Protein AF-A9WT97-F1 (afdb_monomer)

Radius of gyration: 22.99 Å; Cα contacts (8 Å, |Δi|>4): 93; chains: 1; bounding box: 50×44×82 Å

InterPro domains:
  IPR001204 Phosphate transporter [PF01384] (1-125)
  IPR001204 Phosphate transporter [PTHR11101] (7-133)

pLDDT: mean 82.54, std 13.49, range [43.84, 96.44]

Foldseek 3Di:
DVVVVVVCCVVVVDPPPDDDDPVVVVVVVVVVVVVCVLPVVVVCVCLQPVFWPDDPVLVVQLVVQLVVVVVVCVVVVHDDDSVVSSSCSSQVSQVVDVPIDGPVVVVVVVVVVVVVVVVVVVVLVVVLVVLCVVPPRSVVVNVVVVVVVVVVVSVVVVPPPDDDDDVVVVVVVVVVVVVVVVPDPDPPDDD

Solvent-accessible surface area (backbone atoms only — not comparable to full-atom values): 10934 Å² total; per-residue (Å²): 92,70,70,60,45,52,49,35,36,73,72,66,80,35,70,85,92,60,80,76,56,66,68,50,54,51,52,46,51,50,51,51,51,53,48,46,73,75,61,34,64,67,54,52,50,42,67,52,62,53,41,18,68,59,51,74,71,34,48,51,50,14,51,52,50,29,50,52,52,52,52,52,32,57,76,70,70,51,91,75,62,66,67,58,44,44,52,47,23,42,48,53,42,24,64,78,41,96,86,53,61,69,39,59,74,53,52,51,55,52,53,52,48,58,61,53,47,53,61,53,50,50,52,55,50,51,52,47,56,58,42,40,72,64,43,74,61,18,47,51,50,48,52,50,52,50,52,50,49,53,49,50,52,52,56,54,57,66,65,59,77,78,80,78,88,53,68,64,56,51,53,52,51,52,51,50,50,55,59,54,66,75,61,70,74,81,81,78,82,81,127

Organism: Renibacterium salmoninarum (strain ATCC 33209 / DSM 20767 / JCM 1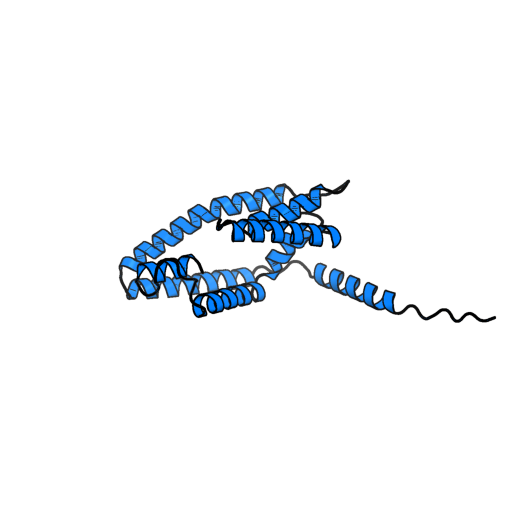1484 / NBRC 15589 / NCIMB 2235) (NCBI:txid288705)

Structure (mmCIF, N/CA/C/O backbone):
data_AF-A9WT97-F1
#
_entry.id   AF-A9WT97-F1
#
loop_
_atom_site.group_PDB
_atom_site.id
_atom_site.type_symbol
_atom_site.label_atom_id
_atom_site.label_alt_id
_atom_site.label_comp_id
_atom_site.label_asym_id
_atom_site.label_entity_id
_atom_site.label_seq_id
_atom_site.pdbx_PDB_ins_code
_atom_site.Cartn_x
_atom_site.Cartn_y
_atom_site.Cartn_z
_atom_site.occupancy
_atom_site.B_iso_or_equiv
_atom_site.auth_seq_id
_atom_site.auth_comp_id
_atom_site.auth_asym_id
_atom_site.auth_atom_id
_atom_site.pdbx_PDB_model_num
ATOM 1 N N . MET A 1 1 ? 10.100 2.695 -3.476 1.00 81.12 1 MET A N 1
ATOM 2 C CA . MET A 1 1 ? 11.558 2.747 -3.249 1.00 81.12 1 MET A CA 1
ATOM 3 C C . MET A 1 1 ? 12.252 1.452 -3.662 1.00 81.12 1 MET A C 1
ATOM 5 O O . MET A 1 1 ? 12.970 1.514 -4.641 1.00 81.12 1 MET A O 1
ATOM 9 N N . GLY A 1 2 ? 11.992 0.294 -3.033 1.00 83.25 2 GLY A N 1
ATOM 10 C CA . GLY A 1 2 ? 12.725 -0.960 -3.313 1.00 83.25 2 GLY A CA 1
ATOM 11 C C . GLY A 1 2 ? 12.811 -1.374 -4.791 1.00 83.25 2 GLY A C 1
ATOM 12 O O . GLY A 1 2 ? 13.906 -1.579 -5.290 1.00 83.25 2 GLY A O 1
ATOM 13 N N . VAL A 1 3 ? 11.689 -1.404 -5.521 1.00 87.06 3 VAL A N 1
ATOM 14 C CA . VAL A 1 3 ? 11.689 -1.733 -6.965 1.00 87.06 3 VAL A CA 1
ATOM 15 C C . VAL A 1 3 ? 12.511 -0.733 -7.788 1.00 87.06 3 VAL A C 1
ATOM 17 O O . VAL A 1 3 ? 13.259 -1.136 -8.666 1.00 87.06 3 VAL A O 1
ATOM 20 N N . ILE A 1 4 ? 12.427 0.563 -7.471 1.00 89.25 4 ILE A N 1
ATOM 21 C CA . ILE A 1 4 ? 13.197 1.609 -8.165 1.00 89.25 4 ILE A CA 1
ATOM 22 C C . ILE A 1 4 ? 14.694 1.412 -7.901 1.00 89.25 4 ILE A C 1
ATOM 24 O O . ILE A 1 4 ? 15.493 1.455 -8.827 1.00 89.25 4 ILE A O 1
ATOM 28 N N . THR A 1 5 ? 15.073 1.138 -6.652 1.00 88.06 5 THR A N 1
ATOM 29 C CA . THR A 1 5 ? 16.460 0.833 -6.287 1.00 88.06 5 THR A CA 1
ATOM 30 C C . THR A 1 5 ? 16.964 -0.426 -6.991 1.00 88.06 5 THR A C 1
ATOM 32 O O . THR A 1 5 ? 18.081 -0.418 -7.489 1.00 88.06 5 THR A O 1
ATOM 35 N N . LEU A 1 6 ? 16.146 -1.479 -7.101 1.00 87.75 6 LEU A N 1
ATOM 36 C CA . LEU A 1 6 ? 16.512 -2.697 -7.833 1.00 87.75 6 LEU A CA 1
ATOM 37 C C . LEU A 1 6 ? 16.770 -2.424 -9.318 1.00 87.75 6 LEU A C 1
ATOM 39 O O . LEU A 1 6 ? 17.737 -2.948 -9.858 1.00 87.75 6 LEU A O 1
ATOM 43 N N . VAL A 1 7 ? 15.960 -1.576 -9.959 1.00 89.06 7 VAL A N 1
ATOM 44 C CA . VAL A 1 7 ? 16.193 -1.155 -11.351 1.00 89.06 7 VAL A CA 1
ATOM 45 C C . VAL A 1 7 ? 17.505 -0.376 -11.470 1.00 89.06 7 VAL A C 1
ATOM 47 O O . VAL A 1 7 ? 18.327 -0.701 -12.316 1.00 89.06 7 VAL A O 1
ATOM 50 N N . LEU A 1 8 ? 17.762 0.584 -10.575 1.00 88.38 8 LEU A N 1
ATOM 51 C CA . LEU A 1 8 ? 19.015 1.353 -10.577 1.00 88.38 8 LEU A CA 1
ATOM 52 C C . LEU A 1 8 ? 20.254 0.474 -10.364 1.00 88.38 8 LEU A C 1
ATOM 54 O O . LEU A 1 8 ? 21.299 0.738 -10.955 1.00 88.38 8 LEU A O 1
ATOM 58 N N . VAL A 1 9 ? 20.144 -0.558 -9.525 1.00 90.25 9 VAL A N 1
ATOM 59 C CA . VAL A 1 9 ? 21.214 -1.544 -9.325 1.00 90.25 9 VAL A CA 1
ATOM 60 C C . VAL A 1 9 ? 21.386 -2.418 -10.568 1.00 90.25 9 VAL A C 1
ATOM 62 O O . VAL A 1 9 ? 22.516 -2.662 -10.981 1.00 90.25 9 VAL A O 1
ATOM 65 N N . SER A 1 10 ? 20.287 -2.849 -11.194 1.00 89.25 10 SER A N 1
ATOM 66 C CA . SER A 1 10 ? 20.311 -3.663 -12.416 1.00 89.25 10 SER A CA 1
ATOM 67 C C . SER A 1 10 ? 20.932 -2.929 -13.609 1.00 89.25 10 SER A C 1
ATOM 69 O O . SER A 1 10 ? 21.638 -3.551 -14.397 1.00 89.25 10 SER A O 1
ATOM 71 N N . ASP A 1 11 ? 20.709 -1.620 -13.722 1.00 87.69 11 ASP A N 1
ATOM 72 C CA . ASP A 1 11 ? 21.254 -0.779 -14.797 1.00 87.69 11 ASP A CA 1
ATOM 73 C C . ASP A 1 11 ? 22.670 -0.246 -14.489 1.00 87.69 11 ASP A C 1
ATOM 75 O O . ASP A 1 11 ? 23.260 0.475 -15.292 1.00 87.69 11 ASP A O 1
ATOM 79 N N . GLY A 1 12 ? 23.237 -0.578 -13.323 1.00 86.62 12 GLY A N 1
ATOM 80 C CA . GLY A 1 12 ? 24.587 -0.165 -12.921 1.00 86.62 12 GLY A CA 1
ATOM 81 C C . GLY A 1 12 ? 24.708 1.278 -12.413 1.00 86.62 12 GLY A C 1
ATOM 82 O O . GLY A 1 12 ? 25.811 1.726 -12.104 1.00 86.62 12 GLY A O 1
ATOM 83 N N . TYR A 1 13 ? 23.597 2.005 -12.264 1.00 86.31 13 TYR A N 1
ATOM 84 C CA . TYR A 1 13 ? 23.570 3.358 -11.688 1.00 86.31 13 TYR A CA 1
ATOM 85 C C . TYR A 1 13 ? 23.769 3.381 -10.164 1.00 86.31 13 TYR A C 1
ATOM 87 O O . TYR A 1 13 ? 24.035 4.438 -9.587 1.00 86.31 13 TYR A O 1
ATOM 95 N N . GLN A 1 14 ? 23.628 2.238 -9.490 1.00 86.81 14 GLN A N 1
ATOM 96 C CA . GLN A 1 14 ? 23.859 2.091 -8.055 1.00 86.81 14 GLN A CA 1
ATOM 97 C C . GLN A 1 14 ? 24.578 0.769 -7.752 1.00 86.81 14 GLN A C 1
ATOM 99 O O . GLN A 1 14 ? 24.202 -0.281 -8.262 1.00 86.81 14 GLN A O 1
ATOM 104 N N . ALA A 1 15 ? 25.595 0.805 -6.887 1.00 83.62 15 ALA A N 1
ATOM 105 C CA . ALA A 1 15 ? 26.266 -0.408 -6.425 1.00 83.62 15 ALA A CA 1
ATOM 106 C C . ALA A 1 15 ? 25.334 -1.261 -5.544 1.00 83.62 15 ALA A C 1
ATOM 108 O O . ALA A 1 15 ? 24.578 -0.733 -4.720 1.00 83.62 15 ALA A O 1
ATOM 109 N N . ALA A 1 16 ? 25.406 -2.584 -5.701 1.00 78.50 16 ALA A N 1
ATOM 110 C CA . ALA A 1 16 ? 24.658 -3.519 -4.869 1.00 78.50 16 ALA A CA 1
ATOM 111 C C . ALA A 1 16 ? 25.093 -3.409 -3.395 1.00 78.50 16 ALA A C 1
ATOM 113 O O . ALA A 1 16 ? 26.283 -3.353 -3.098 1.00 78.50 16 ALA A O 1
ATOM 114 N N . GLY A 1 17 ? 24.123 -3.389 -2.476 1.00 76.94 17 GLY A N 1
ATOM 115 C CA . GLY A 1 17 ? 24.370 -3.309 -1.029 1.00 76.94 17 GLY A CA 1
ATOM 116 C C . GLY A 1 17 ? 24.400 -1.894 -0.440 1.00 76.94 17 GLY A C 1
ATOM 117 O O . GLY A 1 17 ? 24.440 -1.766 0.779 1.00 76.94 17 GLY A O 1
ATOM 118 N N . ASN A 1 18 ? 24.322 -0.844 -1.265 1.00 79.81 18 ASN A N 1
ATOM 119 C CA . ASN A 1 18 ? 24.180 0.529 -0.776 1.00 79.81 18 ASN A CA 1
ATOM 120 C C . ASN A 1 18 ? 22.721 0.889 -0.475 1.00 79.81 18 ASN A C 1
ATOM 122 O O . ASN A 1 18 ? 21.802 0.432 -1.162 1.00 79.81 18 ASN A O 1
ATOM 126 N N . ASP A 1 19 ? 22.532 1.800 0.481 1.00 84.12 19 ASP A N 1
ATOM 127 C CA . ASP A 1 19 ? 21.228 2.384 0.784 1.00 84.12 19 ASP A CA 1
ATOM 128 C C . ASP A 1 19 ? 20.609 3.088 -0.442 1.00 84.12 19 ASP A C 1
ATOM 130 O O . ASP A 1 19 ? 21.326 3.612 -1.304 1.00 84.12 19 ASP A O 1
ATOM 134 N N . PRO A 1 20 ? 19.269 3.127 -0.556 1.00 86.69 20 PRO A N 1
ATOM 135 C CA . PRO A 1 20 ? 18.581 3.846 -1.624 1.00 86.69 20 PRO A CA 1
ATOM 136 C C . PRO A 1 20 ? 19.008 5.316 -1.716 1.00 86.69 20 PRO A C 1
ATOM 138 O O . PRO A 1 20 ? 19.089 6.018 -0.709 1.00 86.69 20 PRO A O 1
ATOM 141 N N . GLN A 1 21 ? 19.217 5.810 -2.939 1.00 89.62 21 GLN A N 1
ATOM 142 C CA . GLN A 1 21 ? 19.578 7.212 -3.164 1.00 89.62 21 GLN A CA 1
ATOM 143 C C . GLN A 1 21 ? 18.513 8.173 -2.609 1.00 89.62 21 GLN A C 1
ATOM 145 O O . GLN A 1 21 ? 17.306 7.948 -2.736 1.00 89.62 21 GLN A O 1
ATOM 150 N N . PHE A 1 22 ? 18.964 9.297 -2.045 1.00 90.94 22 PHE A N 1
ATOM 151 C CA . PHE A 1 22 ? 18.096 10.256 -1.355 1.00 90.94 22 PHE A CA 1
ATOM 152 C C . PHE A 1 22 ? 16.938 10.783 -2.218 1.00 90.94 22 PHE A C 1
ATOM 154 O O . PHE A 1 22 ? 15.815 10.908 -1.733 1.00 90.94 22 PHE A O 1
ATOM 161 N N . TRP A 1 23 ? 17.160 11.040 -3.510 1.00 92.25 23 TRP A N 1
ATOM 162 C CA . TRP A 1 23 ? 16.095 11.516 -4.401 1.00 92.25 23 TRP A CA 1
ATOM 163 C C . TRP A 1 23 ? 14.998 10.462 -4.628 1.00 92.25 23 TRP A C 1
ATOM 165 O O . TRP A 1 23 ? 13.832 10.821 -4.807 1.00 92.25 23 TRP A O 1
ATOM 175 N N . VAL A 1 24 ? 15.328 9.165 -4.564 1.00 92.12 24 VAL A N 1
ATOM 176 C CA . VAL A 1 24 ? 14.341 8.074 -4.633 1.00 92.12 24 VAL A CA 1
ATOM 177 C C . VAL A 1 24 ? 13.477 8.090 -3.375 1.00 92.12 24 VAL A C 1
ATOM 179 O O . VAL A 1 24 ? 12.255 7.967 -3.462 1.00 92.12 24 VAL A O 1
ATOM 182 N N . ILE A 1 25 ? 14.096 8.287 -2.207 1.00 93.31 25 ILE A N 1
ATOM 183 C CA . ILE A 1 25 ? 13.388 8.418 -0.927 1.00 93.31 25 ILE A CA 1
ATOM 184 C C . ILE A 1 25 ? 12.449 9.628 -0.974 1.00 93.31 25 ILE A C 1
ATOM 186 O O . ILE A 1 25 ? 11.250 9.486 -0.733 1.00 93.31 25 ILE A O 1
ATOM 190 N N . ALA A 1 26 ? 12.973 10.800 -1.338 1.00 94.62 26 ALA A N 1
ATOM 191 C CA . ALA A 1 26 ? 12.219 12.050 -1.375 1.00 94.62 26 ALA A CA 1
ATOM 192 C C . ALA A 1 26 ? 11.051 12.002 -2.375 1.00 94.62 26 ALA A C 1
ATOM 194 O O . ALA A 1 26 ? 9.932 12.383 -2.033 1.00 94.62 26 ALA A O 1
ATOM 195 N N . SER A 1 27 ? 11.273 11.480 -3.585 1.00 94.31 27 SER A N 1
ATOM 196 C CA . SER A 1 27 ? 10.215 11.333 -4.597 1.00 94.31 27 SER A CA 1
ATOM 197 C C . SER A 1 27 ? 9.122 10.356 -4.159 1.00 94.31 27 SER A C 1
ATOM 199 O O . SER A 1 27 ? 7.938 10.669 -4.288 1.00 94.31 27 SER A O 1
ATOM 201 N N . CYS A 1 28 ? 9.489 9.211 -3.570 1.00 93.06 28 CYS A N 1
ATOM 202 C CA . CYS A 1 28 ? 8.520 8.265 -3.012 1.00 93.06 28 CYS A CA 1
ATOM 203 C C . CYS A 1 28 ? 7.713 8.896 -1.867 1.00 93.06 28 CYS A C 1
ATOM 205 O O . CYS A 1 28 ? 6.492 8.749 -1.831 1.00 93.06 28 CYS A O 1
ATOM 207 N N . ALA A 1 29 ? 8.372 9.611 -0.950 1.00 93.38 29 ALA A N 1
ATOM 208 C CA . ALA A 1 29 ? 7.714 10.275 0.173 1.00 93.38 29 ALA A CA 1
ATOM 209 C C . ALA A 1 29 ? 6.718 11.345 -0.301 1.00 93.38 29 ALA A C 1
ATOM 211 O O . ALA A 1 29 ? 5.579 11.373 0.166 1.00 93.38 29 ALA A O 1
ATOM 212 N N . LEU A 1 30 ? 7.107 12.171 -1.279 1.00 95.06 30 LEU A N 1
ATOM 213 C CA . LEU A 1 30 ? 6.223 13.167 -1.886 1.00 95.06 30 LEU A CA 1
ATOM 214 C C . LEU A 1 30 ? 5.030 12.520 -2.592 1.00 95.06 30 LEU A C 1
ATOM 216 O O . LEU A 1 30 ? 3.900 12.962 -2.400 1.00 95.06 30 LEU A O 1
ATOM 220 N N . ALA A 1 31 ? 5.250 11.451 -3.360 1.00 91.81 31 ALA A N 1
ATOM 221 C CA . ALA A 1 31 ? 4.170 10.730 -4.030 1.00 91.81 31 ALA A CA 1
ATOM 222 C C . ALA A 1 31 ? 3.157 10.146 -3.027 1.00 91.81 31 ALA A C 1
ATOM 224 O O . ALA A 1 31 ? 1.947 10.274 -3.223 1.00 91.81 31 ALA A O 1
ATOM 225 N N . ILE A 1 32 ? 3.635 9.563 -1.921 1.00 90.62 32 ILE A N 1
ATOM 226 C CA . ILE A 1 32 ? 2.779 9.040 -0.844 1.00 90.62 32 ILE A CA 1
ATOM 227 C C . ILE A 1 32 ? 2.000 10.175 -0.168 1.00 90.62 32 ILE A C 1
ATOM 229 O O . ILE A 1 32 ? 0.788 10.050 0.034 1.00 90.62 32 ILE A O 1
ATOM 233 N N . ALA A 1 33 ? 2.663 11.287 0.159 1.00 90.62 33 ALA A N 1
ATOM 234 C CA . ALA A 1 33 ? 2.028 12.441 0.792 1.00 90.62 33 ALA A CA 1
ATOM 235 C C . ALA A 1 33 ? 0.929 13.043 -0.100 1.00 90.62 33 ALA A C 1
ATOM 237 O O . ALA A 1 33 ? -0.205 13.227 0.350 1.00 90.62 33 ALA A O 1
ATOM 238 N N . LEU A 1 34 ? 1.227 13.269 -1.383 1.00 90.38 34 LEU A N 1
ATOM 239 C CA . LEU A 1 34 ? 0.273 13.793 -2.366 1.00 90.38 34 LEU A CA 1
ATOM 240 C C . LEU A 1 34 ? -0.901 12.837 -2.602 1.00 90.38 34 LEU A C 1
ATOM 242 O O . LEU A 1 34 ? -2.051 13.281 -2.677 1.00 90.38 34 LEU A O 1
ATOM 246 N N . GLY A 1 35 ? -0.642 11.530 -2.677 1.00 86.69 35 GLY A N 1
ATOM 247 C CA . GLY A 1 35 ? -1.686 10.513 -2.815 1.00 86.69 35 GLY A CA 1
ATOM 248 C C . GLY A 1 35 ? -2.617 10.465 -1.602 1.00 86.69 35 GLY A C 1
ATOM 249 O O . GLY A 1 35 ? -3.842 10.445 -1.752 1.00 86.69 35 GLY A O 1
ATOM 250 N N . THR A 1 36 ? -2.047 10.529 -0.397 1.00 86.50 36 THR A N 1
ATOM 251 C CA . THR A 1 36 ? -2.810 10.543 0.860 1.00 86.50 36 THR A CA 1
ATOM 252 C C . THR A 1 36 ? -3.686 11.789 0.952 1.00 86.50 36 THR A C 1
ATOM 254 O O . THR A 1 36 ? -4.877 11.677 1.249 1.00 86.50 36 THR A O 1
ATOM 257 N N . TYR A 1 37 ? -3.134 12.957 0.612 1.00 84.94 37 TYR A N 1
ATOM 258 C CA . TYR A 1 37 ? -3.867 14.223 0.602 1.00 84.94 37 TYR A CA 1
ATOM 259 C C . TYR A 1 37 ? -5.019 14.231 -0.417 1.00 84.94 37 TYR A C 1
ATOM 261 O O . TYR A 1 37 ? -6.124 14.670 -0.106 1.00 84.94 37 TYR A O 1
ATOM 269 N N . SER A 1 38 ? -4.796 13.697 -1.621 1.00 82.81 38 SER A N 1
ATOM 270 C CA . SER A 1 38 ? -5.753 13.808 -2.734 1.00 82.81 38 SER A CA 1
ATOM 271 C C . SER A 1 38 ? -6.936 12.834 -2.661 1.00 82.81 38 SER A C 1
ATOM 273 O O . SER A 1 38 ? -7.960 13.069 -3.306 1.00 82.81 38 SER A O 1
ATOM 275 N N . GLY A 1 39 ? -6.821 11.725 -1.922 1.00 75.81 39 GLY A N 1
ATOM 276 C CA . GLY A 1 39 ? -7.840 10.665 -1.947 1.00 75.81 39 GLY A CA 1
ATOM 277 C C . GLY A 1 39 ? -7.924 9.757 -0.720 1.00 75.81 39 GLY A C 1
ATOM 278 O O . GLY A 1 39 ? -8.794 8.884 -0.683 1.00 75.81 39 GLY A O 1
ATOM 279 N N . GLY A 1 40 ? -7.082 9.954 0.299 1.00 77.56 40 GLY A N 1
ATOM 280 C CA . GLY A 1 40 ? -7.002 9.061 1.460 1.00 77.56 40 GLY A CA 1
ATOM 281 C C . GLY A 1 40 ? -8.242 9.068 2.360 1.00 77.56 40 GLY A C 1
ATOM 282 O O . GLY A 1 40 ? -8.524 8.076 3.028 1.00 77.56 40 GLY A O 1
ATOM 283 N N . TRP A 1 41 ? -9.041 10.140 2.343 1.00 75.62 41 TRP A N 1
ATOM 284 C CA . TRP A 1 41 ? -10.136 10.350 3.300 1.00 75.62 41 TRP A CA 1
ATOM 285 C C . TRP A 1 41 ? -11.172 9.213 3.355 1.00 75.62 41 TRP A C 1
ATOM 287 O O . TRP A 1 41 ? -11.588 8.784 4.431 1.00 75.62 41 TRP A O 1
ATOM 297 N N . ARG A 1 42 ? -11.588 8.679 2.197 1.00 74.06 42 ARG A N 1
ATOM 298 C CA . ARG A 1 42 ? -12.586 7.589 2.144 1.00 74.06 42 ARG A CA 1
ATOM 299 C C . ARG A 1 42 ? -12.041 6.281 2.715 1.00 74.06 42 ARG A C 1
ATOM 301 O O . ARG A 1 42 ? -12.783 5.526 3.347 1.00 74.06 42 ARG A O 1
ATOM 308 N N . ILE A 1 43 ? -10.752 6.034 2.497 1.00 78.75 43 ILE A N 1
ATOM 309 C CA . ILE A 1 43 ? -10.050 4.866 3.024 1.00 78.75 43 ILE A CA 1
ATOM 310 C C . ILE A 1 43 ? -9.945 5.012 4.542 1.00 78.75 43 ILE A C 1
ATOM 312 O O . ILE A 1 43 ? -10.412 4.131 5.256 1.00 78.75 43 ILE A O 1
ATOM 316 N N . ILE A 1 44 ? -9.475 6.162 5.035 1.00 81.12 44 ILE A N 1
ATOM 317 C CA . ILE A 1 44 ? -9.360 6.455 6.474 1.00 81.12 44 ILE A CA 1
ATOM 318 C C . ILE A 1 44 ? -10.704 6.255 7.187 1.00 81.12 44 ILE A C 1
ATOM 320 O O . ILE A 1 44 ? -10.754 5.591 8.218 1.00 81.12 44 ILE A O 1
ATOM 324 N N . LYS A 1 45 ? -11.819 6.727 6.610 1.00 72.81 45 LYS A N 1
ATOM 325 C CA . LYS A 1 45 ? -13.164 6.505 7.178 1.00 72.81 45 LYS A CA 1
ATOM 326 C C . LYS A 1 45 ? -13.523 5.017 7.264 1.00 72.81 45 LYS A C 1
ATOM 328 O O . LYS A 1 45 ? -14.055 4.565 8.274 1.00 72.81 45 LYS A O 1
ATOM 333 N N . THR A 1 46 ? -13.223 4.252 6.215 1.00 71.44 46 THR A N 1
ATOM 334 C CA . THR A 1 46 ? -13.508 2.809 6.173 1.00 71.44 46 THR A CA 1
ATOM 335 C C . THR A 1 46 ? -12.682 2.051 7.212 1.00 71.44 46 THR A C 1
ATOM 337 O O . THR A 1 46 ? -13.213 1.176 7.888 1.00 71.44 46 THR A O 1
ATOM 340 N N . PHE A 1 47 ? -11.414 2.418 7.389 1.00 72.44 47 PHE A N 1
ATOM 341 C CA . PHE A 1 47 ? -10.530 1.813 8.383 1.00 72.44 47 PHE A CA 1
ATOM 342 C C . PHE A 1 47 ? -10.863 2.223 9.823 1.00 72.44 47 PHE A C 1
ATOM 344 O O . PHE A 1 47 ? -10.802 1.382 10.713 1.00 72.44 47 PHE A O 1
ATOM 351 N N . GLY A 1 48 ? -11.264 3.477 10.047 1.00 68.75 48 GLY A N 1
ATOM 352 C CA . GLY A 1 48 ? -11.523 4.013 11.385 1.00 68.75 48 GLY A CA 1
ATOM 353 C C . GLY A 1 48 ? -12.850 3.577 12.010 1.00 68.75 48 GLY A C 1
ATOM 354 O O . GLY A 1 48 ? -12.908 3.358 13.213 1.00 68.75 48 GLY A O 1
ATOM 355 N N . THR A 1 49 ? -13.923 3.440 11.225 1.00 69.81 49 THR A N 1
ATOM 356 C CA . THR A 1 49 ? -15.256 3.075 11.761 1.00 69.81 49 THR A CA 1
ATOM 357 C C . THR A 1 49 ? -15.952 1.954 10.991 1.00 69.81 49 THR A C 1
ATOM 359 O O . THR A 1 49 ? -17.015 1.479 11.394 1.00 69.81 49 THR A O 1
ATOM 362 N N . GLY A 1 50 ? -15.378 1.513 9.868 1.00 72.50 50 GLY A N 1
ATOM 363 C CA . GLY A 1 50 ? -15.989 0.515 8.995 1.00 72.50 50 GLY A CA 1
ATOM 364 C C . GLY A 1 50 ? -15.697 -0.936 9.378 1.00 72.50 50 GLY A C 1
ATOM 365 O O . GLY A 1 50 ? -16.563 -1.775 9.145 1.00 72.50 50 GLY A O 1
ATOM 366 N N . LEU A 1 51 ? -14.527 -1.261 9.945 1.00 79.56 51 LEU A N 1
ATOM 367 C CA . LEU A 1 51 ? -14.155 -2.651 10.280 1.00 79.56 51 LEU A CA 1
ATOM 368 C C . LEU A 1 51 ? -14.557 -3.065 11.702 1.00 79.56 51 LEU A C 1
ATOM 370 O O . LEU A 1 51 ? -15.122 -4.145 11.891 1.00 79.56 51 LEU A O 1
ATOM 374 N N . ALA A 1 52 ? -14.282 -2.215 12.686 1.00 81.31 52 ALA A N 1
ATOM 375 C CA . ALA A 1 52 ? -14.601 -2.418 14.094 1.00 81.31 52 ALA A CA 1
ATOM 376 C C . ALA A 1 52 ? -14.976 -1.070 14.729 1.00 81.31 52 ALA A C 1
ATOM 378 O O . ALA A 1 52 ? -14.649 -0.015 14.185 1.00 81.31 52 ALA A O 1
ATOM 379 N N . GLU A 1 53 ? -15.671 -1.091 15.866 1.00 78.00 53 GLU A N 1
ATOM 380 C CA . GLU A 1 53 ? -15.850 0.116 16.679 1.00 78.00 53 GLU A CA 1
ATOM 381 C C . GLU A 1 53 ? -14.505 0.477 17.324 1.00 78.00 53 GLU A C 1
ATOM 383 O O . GLU A 1 53 ? -13.989 -0.291 18.136 1.00 78.00 53 GLU A O 1
ATOM 388 N N . VAL A 1 54 ? -13.927 1.620 16.940 1.00 79.56 54 VAL A N 1
ATOM 389 C CA . VAL A 1 54 ? -12.621 2.076 17.432 1.00 79.56 54 VAL 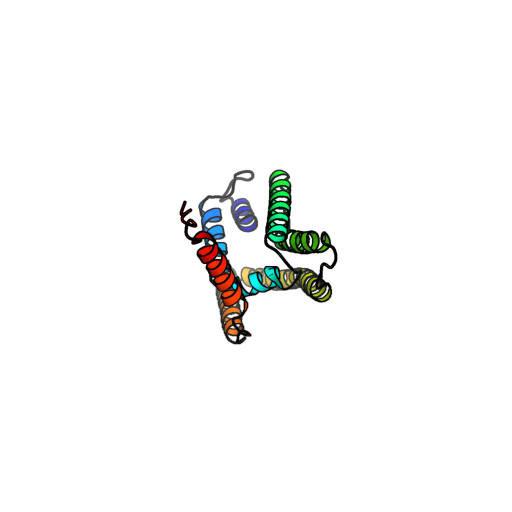A CA 1
ATOM 390 C C . VAL A 1 54 ? -12.807 3.269 18.361 1.00 79.56 54 VAL A C 1
ATOM 392 O O . VAL A 1 54 ? -13.106 4.381 17.929 1.00 79.56 54 VAL A O 1
ATOM 395 N N . LYS A 1 55 ? -12.596 3.051 19.661 1.00 83.62 55 LYS A N 1
ATOM 396 C CA . LYS A 1 55 ? -12.457 4.132 20.653 1.00 83.62 55 LYS A CA 1
ATOM 397 C C . LYS A 1 55 ? -11.010 4.629 20.705 1.00 83.62 55 LYS A C 1
ATOM 399 O O . LYS A 1 55 ? -10.113 3.869 20.342 1.00 83.62 55 LYS A O 1
ATOM 404 N N . PRO A 1 56 ? -10.731 5.836 21.233 1.00 87.00 56 PRO A N 1
ATOM 405 C CA . PRO A 1 56 ? -9.367 6.375 21.296 1.00 87.00 56 PRO A CA 1
ATOM 406 C C . PRO A 1 56 ? -8.328 5.411 21.896 1.00 87.00 56 PRO A C 1
ATOM 408 O O . PRO A 1 56 ? -7.244 5.256 21.343 1.00 87.00 56 PRO A O 1
ATOM 411 N N . ALA A 1 57 ? -8.682 4.682 22.961 1.00 87.44 57 ALA A N 1
ATOM 412 C CA . ALA A 1 57 ? -7.799 3.680 23.567 1.00 87.44 57 ALA A CA 1
ATOM 413 C C . ALA A 1 57 ? -7.498 2.484 22.637 1.00 87.44 57 ALA A C 1
ATOM 415 O O . ALA A 1 57 ? -6.375 1.987 22.612 1.00 87.44 57 ALA A O 1
ATOM 416 N N . GLN A 1 58 ? -8.477 2.038 21.844 1.00 87.44 58 GLN A N 1
ATOM 417 C CA . GLN A 1 58 ? -8.294 0.958 20.866 1.00 87.44 58 GLN A CA 1
ATOM 418 C C . GLN A 1 58 ? -7.528 1.432 19.634 1.00 87.44 58 GLN A C 1
ATOM 420 O O . GLN A 1 58 ? -6.746 0.663 19.085 1.00 87.44 58 GLN A O 1
ATOM 425 N N . GLY A 1 59 ? -7.726 2.690 19.228 1.00 89.25 59 GLY A N 1
ATOM 426 C CA . GLY A 1 59 ? -6.927 3.331 18.189 1.00 89.25 59 GLY A CA 1
ATOM 427 C C . GLY A 1 59 ? -5.457 3.382 18.595 1.00 89.25 59 GLY A C 1
ATOM 428 O O . GLY A 1 59 ? -4.604 2.903 17.861 1.00 89.25 59 GLY A O 1
ATOM 429 N N . PHE A 1 60 ? -5.166 3.838 19.817 1.00 91.44 60 PHE A N 1
ATOM 430 C CA . PHE A 1 60 ? -3.801 3.844 20.348 1.00 91.44 60 PHE A CA 1
ATOM 431 C C . PHE A 1 60 ? -3.182 2.439 20.406 1.00 91.44 60 PHE A C 1
ATOM 433 O O . PHE A 1 60 ? -2.044 2.242 19.976 1.00 91.44 60 PHE A O 1
ATOM 440 N N . ALA A 1 61 ? -3.935 1.450 20.897 1.00 91.94 61 ALA A N 1
ATOM 441 C CA . ALA A 1 61 ? -3.483 0.062 20.936 1.00 91.94 61 ALA A CA 1
ATOM 442 C C . ALA A 1 61 ? -3.223 -0.508 19.527 1.00 91.94 61 ALA A C 1
ATOM 444 O O . ALA A 1 61 ? -2.211 -1.176 19.314 1.00 91.94 61 ALA A O 1
ATOM 445 N N . ALA A 1 62 ? -4.100 -0.218 18.560 1.00 91.88 62 ALA A N 1
ATOM 446 C CA . ALA A 1 62 ? -3.946 -0.655 17.175 1.00 91.88 62 ALA A CA 1
ATOM 447 C C . ALA A 1 62 ? -2.717 -0.024 16.507 1.00 91.88 62 ALA A C 1
ATOM 449 O O . ALA A 1 62 ? -1.936 -0.740 15.883 1.00 91.88 62 ALA A O 1
ATOM 450 N N . GLU A 1 63 ? -2.504 1.282 16.676 1.00 93.56 63 GLU A N 1
ATOM 451 C CA . GLU A 1 63 ? -1.343 1.992 16.124 1.00 93.56 63 GLU A CA 1
ATOM 452 C C . GLU A 1 63 ? -0.037 1.514 16.760 1.00 93.56 63 GLU A C 1
ATOM 454 O O . GLU A 1 63 ? 0.937 1.259 16.058 1.00 93.56 63 GLU A O 1
ATOM 459 N N . THR A 1 64 ? -0.022 1.292 18.077 1.00 96.25 64 THR A N 1
ATOM 460 C CA . THR A 1 64 ? 1.168 0.785 18.778 1.00 96.25 64 THR A CA 1
ATOM 461 C C . THR A 1 64 ? 1.513 -0.632 18.321 1.00 96.25 64 THR A C 1
ATOM 463 O O . THR A 1 64 ? 2.673 -0.927 18.043 1.00 96.25 64 THR A O 1
ATOM 466 N N . SER A 1 65 ? 0.512 -1.507 18.185 1.00 95.56 65 SER A N 1
ATOM 467 C CA . SER A 1 65 ? 0.695 -2.856 17.637 1.00 95.56 65 SER A CA 1
ATOM 468 C C . SER A 1 65 ? 1.193 -2.820 16.187 1.00 95.56 65 SER A C 1
ATOM 470 O O . SER A 1 65 ? 2.124 -3.549 15.843 1.00 95.56 65 SER A O 1
ATOM 472 N N . THR A 1 66 ? 0.621 -1.942 15.360 1.00 95.88 66 THR A N 1
ATOM 473 C CA . THR A 1 66 ? 1.010 -1.761 13.955 1.00 95.88 66 THR A CA 1
ATOM 474 C C . THR A 1 66 ? 2.453 -1.277 13.847 1.00 95.88 66 THR A C 1
ATOM 476 O O . THR A 1 66 ? 3.249 -1.867 13.116 1.00 95.88 66 THR A O 1
ATOM 479 N N . ALA A 1 67 ? 2.817 -0.246 14.613 1.00 96.44 67 ALA A N 1
ATOM 480 C CA . ALA A 1 67 ? 4.164 0.308 14.655 1.00 96.44 67 ALA A CA 1
ATOM 481 C C . ALA A 1 67 ? 5.183 -0.730 15.132 1.00 96.44 67 ALA A C 1
ATOM 483 O O . ALA A 1 67 ? 6.215 -0.906 14.489 1.00 96.44 67 ALA A O 1
ATOM 484 N N . ALA A 1 68 ? 4.877 -1.467 16.204 1.00 96.38 68 ALA A N 1
ATOM 485 C CA . ALA A 1 68 ? 5.749 -2.521 16.715 1.00 96.38 68 ALA A CA 1
ATOM 486 C C . ALA A 1 68 ? 6.003 -3.614 15.664 1.00 96.38 68 ALA A C 1
ATOM 488 O O . ALA A 1 68 ? 7.151 -3.992 15.441 1.00 96.38 68 ALA A O 1
ATOM 489 N N . ALA A 1 69 ? 4.958 -4.081 14.975 1.00 95.94 69 ALA A N 1
ATOM 490 C CA . ALA A 1 69 ? 5.087 -5.098 13.932 1.00 95.94 69 ALA A CA 1
ATOM 491 C C . ALA A 1 69 ? 5.886 -4.595 12.716 1.00 95.94 69 ALA A C 1
ATOM 493 O O . ALA A 1 69 ? 6.761 -5.303 12.215 1.00 95.94 69 ALA A O 1
ATOM 494 N N . ILE A 1 70 ? 5.625 -3.364 12.261 1.00 95.12 70 ILE A N 1
ATOM 495 C CA . ILE A 1 70 ? 6.353 -2.753 11.141 1.00 95.12 70 ILE A CA 1
ATOM 496 C C . ILE A 1 70 ? 7.830 -2.563 11.490 1.00 95.12 70 ILE A C 1
ATOM 498 O O . ILE A 1 70 ? 8.691 -2.921 10.685 1.00 95.12 70 ILE A O 1
ATOM 502 N N . LEU A 1 71 ? 8.139 -2.030 12.675 1.00 94.69 71 LEU A N 1
ATOM 503 C CA . LEU A 1 71 ? 9.517 -1.826 13.125 1.00 94.69 71 LEU A CA 1
ATOM 504 C C . LEU A 1 71 ? 10.256 -3.156 13.263 1.00 94.69 71 LEU A C 1
ATOM 506 O O . LEU A 1 71 ? 11.359 -3.286 12.740 1.00 94.69 71 LEU A O 1
ATOM 510 N N . ALA A 1 72 ? 9.635 -4.160 13.889 1.00 94.94 72 ALA A N 1
ATOM 511 C CA . ALA A 1 72 ? 10.228 -5.487 14.026 1.00 94.94 72 ALA A CA 1
ATOM 512 C C . ALA A 1 72 ? 10.568 -6.099 12.658 1.00 94.94 72 ALA A C 1
ATOM 514 O O . ALA A 1 72 ? 11.692 -6.538 12.437 1.00 94.94 72 ALA A O 1
ATOM 515 N N . SER A 1 73 ? 9.634 -6.064 11.706 1.00 93.56 73 SER A N 1
ATOM 516 C CA . SER A 1 73 ? 9.882 -6.567 10.351 1.00 93.56 73 SER A CA 1
ATOM 517 C C . SER A 1 73 ? 10.945 -5.764 9.604 1.00 93.56 73 SER A C 1
ATOM 519 O O . SER A 1 73 ? 11.742 -6.346 8.874 1.00 93.56 73 SER A O 1
ATOM 521 N N . SER A 1 74 ? 10.971 -4.440 9.790 1.00 90.38 74 SER A N 1
ATOM 522 C CA . SER A 1 74 ? 11.964 -3.563 9.160 1.00 90.38 74 SER A CA 1
ATOM 523 C C . SER A 1 74 ? 13.371 -3.873 9.672 1.00 90.38 74 SER A C 1
ATOM 525 O O . SER A 1 74 ? 14.302 -3.935 8.877 1.00 90.38 74 SER A O 1
ATOM 527 N N . HIS A 1 75 ? 13.521 -4.150 10.973 1.00 90.25 75 HIS A N 1
ATOM 528 C CA . HIS A 1 75 ? 14.787 -4.595 11.564 1.00 90.25 75 HIS A CA 1
ATOM 529 C C . HIS A 1 75 ? 15.219 -5.986 11.090 1.00 90.25 75 HIS A C 1
ATOM 531 O O . HIS A 1 75 ? 16.412 -6.238 10.955 1.00 90.25 75 HIS A O 1
ATOM 537 N N . LEU A 1 76 ? 14.264 -6.880 10.825 1.00 90.31 76 LEU A N 1
ATOM 538 C CA . LEU A 1 76 ? 14.537 -8.213 10.282 1.00 90.31 76 LEU A CA 1
ATOM 539 C C . LEU A 1 76 ? 14.758 -8.214 8.759 1.00 90.31 76 LEU A C 1
ATOM 541 O O . LEU A 1 76 ? 15.125 -9.244 8.201 1.00 90.31 76 LEU A O 1
ATOM 545 N N . GLY A 1 77 ? 14.526 -7.088 8.077 1.00 83.56 77 GLY A N 1
ATOM 546 C CA . GLY A 1 77 ? 14.667 -6.971 6.625 1.00 83.56 77 GLY A CA 1
ATOM 547 C C . GLY A 1 77 ? 13.553 -7.647 5.817 1.00 83.56 77 GLY A C 1
ATOM 548 O O . GLY A 1 77 ? 13.691 -7.811 4.606 1.00 83.56 77 GLY A O 1
ATOM 549 N N . PHE A 1 78 ? 12.439 -8.034 6.448 1.00 86.94 78 PHE A N 1
ATOM 550 C CA . PHE A 1 78 ? 11.316 -8.659 5.748 1.00 86.94 78 PHE A CA 1
ATOM 551 C C . PHE A 1 78 ? 10.349 -7.617 5.185 1.00 86.94 78 PHE A C 1
ATOM 553 O O . PHE A 1 78 ? 9.935 -6.679 5.874 1.00 86.94 78 PHE A O 1
ATOM 560 N N . ALA A 1 79 ? 9.938 -7.821 3.932 1.00 86.12 79 ALA A N 1
ATOM 561 C CA . ALA A 1 79 ? 8.856 -7.060 3.327 1.00 86.12 79 ALA A CA 1
ATOM 562 C C . ALA A 1 79 ? 7.510 -7.545 3.881 1.00 86.12 79 ALA A C 1
ATOM 564 O O . ALA A 1 79 ? 7.153 -8.714 3.737 1.00 86.12 79 ALA A O 1
ATOM 565 N N . LEU A 1 80 ? 6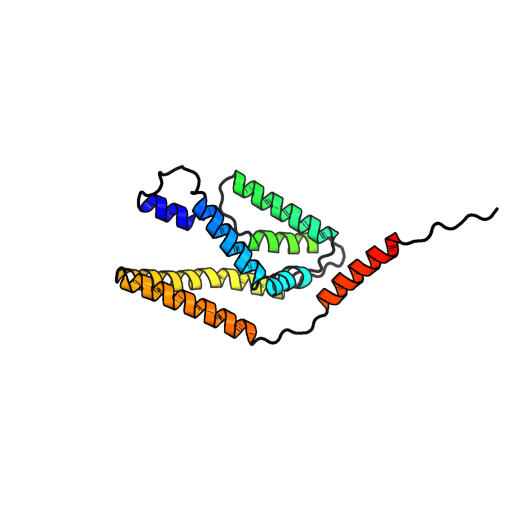.753 -6.632 4.487 1.00 92.25 80 LEU A N 1
ATOM 566 C CA . LEU A 1 80 ? 5.417 -6.899 5.012 1.00 92.25 80 LEU A CA 1
ATOM 567 C C . LEU A 1 80 ? 4.362 -6.024 4.321 1.00 92.25 80 LEU A C 1
ATOM 569 O O . LEU A 1 80 ? 4.665 -4.947 3.804 1.00 92.25 80 LEU A O 1
ATOM 573 N N . SER A 1 81 ? 3.097 -6.439 4.378 1.00 91.44 81 SER A N 1
ATOM 574 C CA . SER A 1 81 ? 1.978 -5.590 3.961 1.00 91.44 81 SER A CA 1
ATOM 575 C C . SER A 1 81 ? 1.503 -4.719 5.124 1.00 91.44 81 SER A C 1
ATOM 577 O O . SER A 1 81 ? 0.858 -5.202 6.058 1.00 91.44 81 SER A O 1
ATOM 579 N N . THR A 1 82 ? 1.777 -3.414 5.055 1.00 91.19 82 THR A N 1
ATOM 580 C CA . THR A 1 82 ? 1.339 -2.450 6.081 1.00 91.19 82 THR A CA 1
ATOM 581 C C . THR A 1 82 ? -0.185 -2.385 6.198 1.00 91.19 82 THR A C 1
ATOM 583 O O . THR A 1 82 ? -0.707 -2.221 7.296 1.00 91.19 82 THR A O 1
ATOM 586 N N . THR A 1 83 ? -0.922 -2.597 5.102 1.00 90.19 83 THR A N 1
ATOM 587 C CA . THR A 1 83 ? -2.393 -2.635 5.115 1.00 90.19 83 THR A CA 1
ATOM 588 C C . THR A 1 83 ? -2.934 -3.849 5.865 1.00 90.19 83 THR A C 1
ATOM 590 O O . THR A 1 83 ? -3.919 -3.719 6.593 1.00 90.19 83 THR A O 1
ATOM 593 N N . GLN A 1 84 ? -2.311 -5.022 5.716 1.00 92.81 84 GLN A N 1
ATOM 594 C CA . GLN A 1 84 ? -2.735 -6.230 6.432 1.00 92.81 84 GLN A CA 1
ATOM 595 C C . GLN A 1 84 ? -2.450 -6.111 7.924 1.00 92.81 84 GLN A C 1
ATOM 597 O O . GLN A 1 84 ? -3.318 -6.435 8.732 1.00 92.81 84 GLN A O 1
ATOM 602 N N . VAL A 1 85 ? -1.278 -5.583 8.280 1.00 95.00 85 VAL A N 1
ATOM 603 C CA . VAL A 1 85 ? -0.921 -5.349 9.681 1.00 95.00 85 VAL A CA 1
ATOM 604 C C . VAL A 1 85 ? -1.851 -4.320 10.314 1.00 95.00 85 VAL A C 1
ATOM 606 O O . VAL A 1 85 ? -2.475 -4.638 11.318 1.00 95.00 85 VAL A O 1
ATOM 609 N N . ALA A 1 86 ? -2.058 -3.157 9.690 1.00 91.88 86 ALA A N 1
ATOM 610 C CA . ALA A 1 86 ? -2.969 -2.141 10.219 1.00 91.88 86 ALA A CA 1
ATOM 611 C C . ALA A 1 86 ? -4.414 -2.661 10.357 1.00 91.88 86 ALA A C 1
ATOM 613 O O . ALA A 1 86 ? -5.039 -2.495 11.403 1.00 91.88 86 ALA A O 1
ATOM 614 N N . SER A 1 87 ? -4.942 -3.354 9.336 1.00 90.25 87 SER A N 1
ATOM 615 C CA . SER A 1 87 ? -6.284 -3.964 9.404 1.00 90.25 87 SER A CA 1
ATOM 616 C C . SER A 1 87 ? -6.381 -4.986 10.538 1.00 90.25 87 SER A C 1
ATOM 618 O O . SER A 1 87 ? -7.361 -4.999 11.280 1.00 90.25 87 SER A O 1
ATOM 620 N N . GLY A 1 88 ? -5.368 -5.848 10.665 1.00 91.94 88 GLY A N 1
ATOM 621 C CA . GLY A 1 88 ? -5.296 -6.889 11.686 1.00 91.94 88 GLY A CA 1
ATOM 622 C C . GLY A 1 88 ? -5.218 -6.308 13.093 1.00 91.94 88 GLY A C 1
ATOM 623 O O . GLY A 1 88 ? -5.952 -6.756 13.968 1.00 91.94 88 GLY A O 1
ATOM 624 N N . SER A 1 89 ? -4.413 -5.266 13.299 1.00 92.62 89 SER A N 1
ATOM 625 C CA . SER A 1 89 ? -4.308 -4.564 14.579 1.00 92.62 89 SER A CA 1
ATOM 626 C C . SER A 1 89 ? -5.611 -3.855 14.965 1.00 92.62 89 SER A C 1
ATOM 628 O O . SER A 1 89 ? -5.987 -3.900 16.134 1.00 92.62 89 SER A O 1
ATOM 630 N N . VAL A 1 90 ? -6.348 -3.274 14.007 1.00 89.50 90 VAL A N 1
ATOM 631 C CA . VAL A 1 90 ? -7.682 -2.683 14.251 1.00 89.50 90 VAL A CA 1
ATOM 632 C C . VAL A 1 90 ? -8.716 -3.750 14.619 1.00 89.50 90 VAL A C 1
ATOM 634 O O . VAL A 1 90 ? -9.473 -3.583 15.574 1.00 89.50 90 VAL A O 1
ATOM 637 N N . ILE A 1 91 ? -8.753 -4.868 13.888 1.00 90.19 91 ILE A N 1
ATOM 638 C CA . ILE A 1 91 ? -9.651 -5.986 14.213 1.00 90.19 91 ILE A CA 1
ATOM 639 C C . ILE A 1 91 ? -9.294 -6.561 15.593 1.00 90.19 91 ILE A C 1
ATOM 641 O O . ILE A 1 91 ? -10.180 -6.783 16.417 1.00 90.19 91 ILE A O 1
ATOM 645 N N . GLY A 1 92 ? -8.002 -6.759 15.863 1.00 89.88 92 GLY A N 1
ATOM 646 C CA . GLY A 1 92 ? -7.488 -7.303 17.117 1.00 89.88 92 GLY A CA 1
ATOM 647 C C . GLY A 1 92 ? -7.796 -6.421 18.326 1.00 89.88 92 GLY A C 1
ATOM 648 O O . GLY A 1 92 ? -8.271 -6.927 19.342 1.00 89.88 92 GLY A O 1
ATOM 649 N N . SER 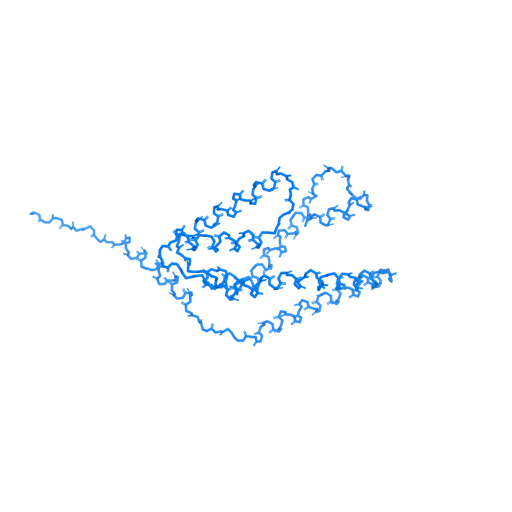A 1 93 ? -7.609 -5.100 18.216 1.00 88.19 93 SER A N 1
ATOM 650 C CA . SER A 1 93 ? -7.958 -4.159 19.293 1.00 88.19 93 SER A CA 1
ATOM 651 C C . SER A 1 93 ? -9.472 -4.056 19.517 1.00 88.19 93 SER A C 1
ATOM 653 O O . SER A 1 93 ? -9.923 -3.807 20.641 1.00 88.19 93 SER A O 1
ATOM 655 N N . GLY A 1 94 ? -10.265 -4.303 18.470 1.00 81.81 94 GLY A N 1
ATOM 656 C CA . GLY A 1 94 ? -11.712 -4.457 18.549 1.00 81.81 94 GLY A CA 1
ATOM 657 C C . GLY A 1 94 ? -12.117 -5.663 19.396 1.00 81.81 94 GLY A C 1
ATOM 658 O O . GLY A 1 94 ? -12.900 -5.505 20.325 1.00 81.81 94 GLY A O 1
ATOM 659 N N . LEU A 1 95 ? -11.551 -6.846 19.134 1.00 82.50 95 LEU A N 1
ATOM 660 C CA . LEU A 1 95 ? -11.930 -8.112 19.787 1.00 82.50 95 LEU A CA 1
ATOM 661 C C . LEU A 1 95 ? -11.682 -8.159 21.302 1.00 82.50 95 LEU A C 1
ATOM 663 O O . LEU A 1 95 ? -12.374 -8.888 22.006 1.00 82.50 95 LEU A O 1
ATOM 667 N N . GLY A 1 96 ? -10.731 -7.378 21.821 1.00 71.75 96 GLY A N 1
ATOM 668 C CA . GLY A 1 96 ? -10.345 -7.397 23.238 1.00 71.75 96 GLY A CA 1
ATOM 669 C C . GLY A 1 96 ? -11.377 -6.831 24.226 1.00 71.75 96 GLY A C 1
ATOM 670 O O . GLY A 1 96 ? -11.092 -6.763 25.420 1.00 71.75 96 GLY A O 1
ATOM 671 N N . ARG A 1 97 ? -12.561 -6.396 23.770 1.00 72.31 97 ARG A N 1
ATOM 672 C CA . ARG A 1 97 ? -13.579 -5.738 24.605 1.00 72.31 97 ARG A CA 1
ATOM 673 C C . ARG A 1 97 ? -14.873 -6.569 24.708 1.00 72.31 97 ARG A C 1
ATOM 675 O O . ARG A 1 97 ? -15.397 -7.007 23.683 1.00 72.31 97 ARG A O 1
ATOM 682 N N . PRO A 1 98 ? -15.479 -6.695 25.906 1.00 63.53 98 PRO A N 1
ATOM 683 C CA . PRO A 1 98 ? -16.820 -7.262 26.054 1.00 63.53 98 PRO A CA 1
ATOM 684 C C . PRO A 1 98 ? -17.855 -6.476 25.233 1.00 63.53 98 PRO A C 1
ATOM 686 O O . PRO A 1 98 ? -17.977 -5.257 25.381 1.00 63.53 98 PRO A O 1
ATOM 689 N N . GLY A 1 99 ? -18.588 -7.169 24.357 1.00 66.88 99 GLY A N 1
ATOM 690 C CA . GLY A 1 99 ? -19.581 -6.560 23.462 1.00 66.88 99 GLY A CA 1
ATOM 691 C C . GLY A 1 99 ? -19.003 -5.899 22.206 1.00 66.88 99 GLY A C 1
ATOM 692 O O . GLY A 1 99 ? -19.691 -5.107 21.569 1.00 66.88 99 GLY A O 1
ATOM 693 N N . ALA A 1 100 ? -17.749 -6.185 21.850 1.00 69.06 100 ALA A N 1
ATOM 694 C CA . ALA A 1 100 ? -17.145 -5.675 20.627 1.00 69.06 100 ALA A CA 1
ATOM 695 C C . ALA A 1 100 ? -17.867 -6.152 19.361 1.00 69.06 100 ALA A C 1
ATOM 697 O O . ALA A 1 100 ? -18.098 -7.346 19.166 1.00 69.06 100 ALA A O 1
ATOM 698 N N . VAL A 1 101 ? -18.159 -5.213 18.460 1.00 75.12 101 VAL A N 1
ATOM 699 C CA . VAL A 1 101 ? -18.792 -5.497 17.170 1.00 75.12 101 VAL A CA 1
ATOM 700 C C . VAL A 1 101 ? -17.748 -5.382 16.062 1.00 75.12 101 VAL A C 1
ATOM 702 O O . VAL A 1 101 ? -17.349 -4.284 15.674 1.00 75.12 101 VAL A O 1
ATOM 705 N N . VAL A 1 102 ? -17.317 -6.529 15.533 1.00 83.12 102 VAL A N 1
ATOM 706 C CA . VAL A 1 102 ? -16.449 -6.610 14.348 1.00 83.12 102 VAL A CA 1
ATOM 707 C C . VAL A 1 102 ? -17.288 -6.979 13.130 1.00 83.12 102 VAL A C 1
ATOM 709 O O . VAL A 1 102 ? -18.046 -7.951 13.131 1.00 83.12 102 VAL A O 1
ATOM 712 N N . ARG A 1 103 ? -17.144 -6.212 12.050 1.00 85.62 103 ARG A N 1
ATOM 713 C CA . ARG A 1 103 ? -17.887 -6.417 10.801 1.00 85.62 103 ARG A CA 1
ATOM 714 C C . ARG A 1 103 ? -17.152 -7.409 9.898 1.00 85.62 103 ARG A C 1
ATOM 716 O O . A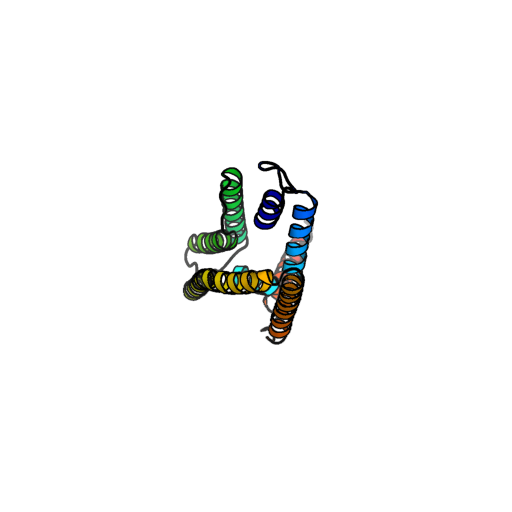RG A 1 103 ? -16.605 -7.039 8.860 1.00 85.62 103 ARG A O 1
ATOM 723 N N . TRP A 1 104 ? -17.198 -8.694 10.252 1.00 87.06 104 TRP A N 1
ATOM 724 C CA . TRP A 1 104 ? -16.523 -9.787 9.527 1.00 87.06 104 TRP A CA 1
ATOM 725 C C . TRP A 1 104 ? -16.854 -9.860 8.034 1.00 87.06 104 TRP A C 1
ATOM 727 O O . TRP A 1 104 ? -15.985 -10.149 7.216 1.00 87.06 104 TRP A O 1
ATOM 737 N N . ARG A 1 105 ? -18.090 -9.518 7.648 1.00 86.88 105 ARG A N 1
ATOM 738 C CA . ARG A 1 105 ? -18.487 -9.457 6.232 1.00 86.88 105 ARG A CA 1
ATOM 739 C C . ARG A 1 105 ? -17.692 -8.409 5.448 1.00 86.88 105 ARG A C 1
ATOM 741 O O . ARG A 1 105 ? -17.409 -8.626 4.273 1.00 86.88 105 ARG A O 1
ATOM 748 N N . LEU A 1 106 ? -17.348 -7.276 6.066 1.00 84.56 106 LEU A N 1
ATOM 749 C CA . LEU A 1 106 ? -16.505 -6.265 5.429 1.00 84.56 106 LEU A CA 1
ATOM 750 C C . LEU A 1 106 ? -15.047 -6.726 5.385 1.00 84.56 106 LEU A C 1
ATOM 752 O O . LEU A 1 106 ? -14.427 -6.628 4.330 1.00 84.56 106 LEU A O 1
ATOM 756 N N . ALA A 1 107 ? -14.533 -7.285 6.483 1.00 86.25 107 ALA A N 1
ATOM 757 C CA . ALA A 1 107 ? -13.179 -7.838 6.530 1.00 86.25 107 ALA A CA 1
ATOM 758 C C . ALA A 1 107 ? -12.961 -8.907 5.442 1.00 86.25 107 ALA A C 1
ATOM 760 O O . ALA A 1 107 ? -11.975 -8.849 4.712 1.00 86.25 107 ALA A O 1
ATOM 761 N N . GLY A 1 108 ? -13.928 -9.811 5.246 1.00 88.06 108 GLY A N 1
ATOM 762 C CA . GLY A 1 108 ? -13.890 -10.808 4.173 1.00 88.06 108 GLY A CA 1
ATOM 763 C C . GLY A 1 108 ? -13.879 -10.188 2.772 1.00 88.06 108 GLY A C 1
ATOM 764 O O . GLY A 1 108 ? -13.093 -10.604 1.927 1.00 88.06 108 GLY A O 1
ATOM 765 N N . LYS A 1 109 ? -14.683 -9.143 2.523 1.00 88.06 109 LYS A N 1
ATOM 766 C CA . LYS A 1 109 ? -14.652 -8.408 1.241 1.00 88.06 109 LYS A CA 1
ATOM 767 C C . LYS A 1 109 ? -13.284 -7.781 0.967 1.00 88.06 109 LYS A C 1
ATOM 769 O O . LYS A 1 109 ? -12.818 -7.819 -0.168 1.00 88.06 109 LYS A O 1
ATOM 774 N N . ILE A 1 110 ? -12.649 -7.219 1.994 1.00 88.81 110 ILE A N 1
ATOM 775 C CA . ILE A 1 110 ? -11.310 -6.627 1.889 1.00 88.81 110 ILE A CA 1
ATOM 776 C C . ILE A 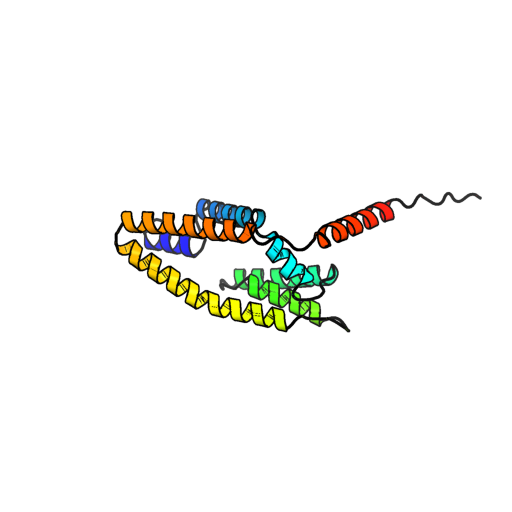1 110 ? -10.268 -7.714 1.594 1.00 88.81 110 ILE A C 1
ATOM 778 O O . ILE A 1 110 ? -9.463 -7.546 0.681 1.00 88.81 110 ILE A O 1
ATOM 782 N N . ALA A 1 111 ? -10.326 -8.846 2.300 1.00 90.25 111 ALA A N 1
ATOM 783 C CA . ALA A 1 111 ? -9.408 -9.966 2.100 1.00 90.25 111 ALA A CA 1
ATOM 784 C C . ALA A 1 111 ? -9.493 -10.555 0.683 1.00 90.25 111 ALA A C 1
ATOM 786 O O . ALA A 1 111 ? -8.467 -10.796 0.048 1.00 90.25 111 ALA A O 1
ATOM 787 N N . VAL A 1 112 ? -10.710 -10.719 0.152 1.00 92.31 112 VAL A N 1
ATOM 788 C CA . VAL A 1 112 ? -10.920 -11.120 -1.248 1.00 92.31 112 VAL A CA 1
ATOM 789 C C . VAL A 1 112 ? -10.326 -10.079 -2.198 1.00 92.31 112 VAL A C 1
ATOM 791 O O . VAL A 1 112 ? -9.652 -10.444 -3.157 1.00 92.31 112 VAL A O 1
ATOM 794 N N . GLY A 1 113 ? -10.506 -8.788 -1.902 1.00 90.12 113 GLY A N 1
ATOM 795 C CA . GLY A 1 113 ? -9.866 -7.701 -2.640 1.00 90.12 113 GLY A CA 1
ATOM 796 C C . GLY A 1 113 ? -8.347 -7.864 -2.723 1.00 90.12 113 GLY A C 1
ATOM 797 O O . GLY A 1 113 ? -7.799 -7.820 -3.819 1.00 90.12 113 GLY A O 1
ATOM 798 N N . TRP A 1 114 ? -7.667 -8.133 -1.605 1.00 90.38 114 TRP A N 1
ATOM 799 C CA . TRP A 1 114 ? -6.216 -8.362 -1.598 1.00 90.38 114 TRP A CA 1
ATOM 800 C C . TRP A 1 114 ? -5.798 -9.530 -2.492 1.00 90.38 114 TRP A C 1
ATOM 802 O O . TRP A 1 114 ? -4.841 -9.402 -3.254 1.00 90.38 114 TRP A O 1
ATOM 812 N N . LEU A 1 115 ? -6.542 -10.637 -2.470 1.00 92.44 115 LEU A N 1
ATOM 813 C CA . LEU A 1 115 ? -6.232 -11.779 -3.326 1.00 92.44 115 LEU A CA 1
ATOM 814 C C . LEU A 1 115 ? -6.388 -11.438 -4.812 1.00 92.44 115 LEU A C 1
ATOM 816 O O . LEU A 1 115 ? -5.530 -11.810 -5.603 1.00 92.44 115 LEU A O 1
ATOM 820 N N . PHE A 1 116 ? -7.433 -10.695 -5.186 1.00 93.56 116 PHE A N 1
ATOM 821 C CA . PHE A 1 116 ? -7.665 -10.270 -6.571 1.00 93.56 116 PHE A CA 1
ATOM 822 C C . PHE A 1 116 ? -6.698 -9.186 -7.056 1.00 93.56 116 PHE A C 1
ATOM 824 O O . PHE A 1 116 ? -6.451 -9.085 -8.258 1.00 93.56 116 PHE A O 1
ATOM 831 N N . THR A 1 117 ? -6.117 -8.391 -6.155 1.00 91.88 117 THR A N 1
ATOM 832 C CA . THR A 1 117 ? -5.145 -7.364 -6.560 1.00 91.88 117 THR A CA 1
ATOM 833 C C . THR A 1 117 ? -3.856 -7.952 -7.128 1.00 91.88 117 THR A C 1
ATOM 835 O O . THR A 1 117 ? -3.296 -7.359 -8.044 1.00 91.88 117 THR A O 1
ATOM 838 N N . LEU A 1 118 ? -3.416 -9.128 -6.665 1.00 91.94 118 LEU A N 1
ATOM 839 C CA . LEU A 1 118 ? -2.207 -9.791 -7.171 1.00 91.94 118 LEU A CA 1
ATOM 840 C C . LEU A 1 118 ? -2.308 -10.207 -8.654 1.00 91.94 118 LEU A C 1
ATOM 842 O O . LEU A 1 118 ? -1.464 -9.766 -9.435 1.00 91.94 118 LEU A O 1
ATOM 846 N N . PRO A 1 119 ? -3.315 -10.990 -9.095 1.00 95.25 119 PRO A N 1
ATOM 847 C CA . PRO A 1 119 ? -3.454 -11.352 -10.502 1.00 95.25 119 PRO A CA 1
ATOM 848 C C . PRO A 1 119 ? -3.760 -10.134 -11.375 1.00 95.25 119 PRO A C 1
ATOM 850 O O . PRO A 1 119 ? -3.234 -10.037 -12.479 1.00 95.25 119 PRO A O 1
ATOM 853 N N . ALA A 1 120 ? -4.549 -9.172 -10.885 1.00 93.81 120 ALA A N 1
ATOM 854 C CA . ALA A 1 120 ? -4.807 -7.940 -11.625 1.00 93.81 120 ALA A CA 1
ATOM 855 C C . ALA A 1 120 ? -3.511 -7.147 -11.871 1.00 93.81 120 ALA A C 1
ATOM 857 O O . ALA A 1 120 ? -3.247 -6.741 -13.001 1.00 93.81 120 ALA A O 1
ATOM 858 N N . ALA A 1 121 ? -2.673 -6.980 -10.842 1.00 93.31 121 ALA A N 1
ATOM 859 C CA . ALA A 1 121 ? -1.376 -6.324 -10.972 1.00 93.31 121 ALA A CA 1
ATOM 860 C C . ALA A 1 121 ? -0.431 -7.096 -11.903 1.00 93.31 121 ALA A C 1
ATOM 862 O O . ALA A 1 121 ? 0.259 -6.476 -12.707 1.00 93.31 121 ALA A O 1
ATOM 863 N N . ALA A 1 122 ? -0.434 -8.432 -11.845 1.00 94.44 122 ALA A N 1
ATOM 864 C CA . ALA A 1 122 ? 0.367 -9.267 -12.736 1.00 94.44 122 ALA A CA 1
ATOM 865 C C . ALA A 1 122 ? -0.037 -9.096 -14.208 1.00 94.44 122 ALA A C 1
ATOM 867 O O . ALA A 1 122 ? 0.829 -8.937 -15.061 1.00 94.44 122 ALA A O 1
ATOM 868 N N . ILE A 1 123 ? -1.340 -9.068 -14.508 1.00 96.12 123 ILE A N 1
ATOM 869 C CA . ILE A 1 123 ? -1.850 -8.862 -15.873 1.00 96.12 123 ILE A CA 1
ATOM 870 C C . ILE A 1 123 ? -1.475 -7.469 -16.384 1.00 96.12 123 ILE A C 1
ATOM 872 O O . ILE A 1 123 ? -0.936 -7.344 -17.481 1.00 96.12 123 ILE A O 1
ATOM 876 N N . VAL A 1 124 ? -1.722 -6.425 -15.588 1.00 94.19 124 VAL A N 1
ATOM 877 C CA . VAL A 1 124 ? -1.376 -5.045 -15.969 1.00 94.19 124 VAL A CA 1
ATOM 878 C C . VAL A 1 124 ? 0.133 -4.905 -16.177 1.00 94.19 124 VAL A C 1
ATOM 880 O O . VAL A 1 124 ? 0.559 -4.316 -17.167 1.00 94.19 124 VAL A O 1
ATOM 883 N N . GLY A 1 125 ? 0.941 -5.494 -15.292 1.00 93.75 125 GLY A N 1
ATOM 884 C CA . GLY A 1 125 ? 2.397 -5.512 -15.415 1.00 93.75 125 GLY A CA 1
ATOM 885 C C . GLY A 1 125 ? 2.885 -6.270 -16.650 1.00 93.75 125 GLY A C 1
ATOM 886 O O . GLY A 1 125 ? 3.785 -5.791 -17.329 1.00 93.75 125 GLY A O 1
ATOM 887 N N . ALA A 1 126 ? 2.272 -7.408 -16.988 1.00 95.44 126 ALA A N 1
ATOM 888 C CA . ALA A 1 126 ? 2.609 -8.173 -18.187 1.00 95.44 126 ALA A CA 1
ATOM 889 C C . ALA A 1 126 ? 2.296 -7.396 -19.474 1.00 95.44 126 ALA A C 1
ATOM 891 O O . ALA A 1 126 ? 3.100 -7.402 -20.404 1.00 95.44 126 ALA A O 1
ATOM 892 N N . ILE A 1 127 ? 1.160 -6.691 -19.516 1.00 94.69 127 ILE A N 1
ATOM 893 C CA . ILE A 1 127 ? 0.788 -5.836 -20.651 1.00 94.69 127 ILE A CA 1
ATOM 894 C C . ILE A 1 127 ? 1.784 -4.682 -20.798 1.00 94.69 127 ILE A C 1
ATOM 896 O O . ILE A 1 127 ? 2.298 -4.474 -21.893 1.00 94.69 127 ILE A O 1
ATOM 900 N N . ALA A 1 128 ? 2.101 -3.979 -19.707 1.00 93.50 128 ALA A N 1
ATOM 901 C CA . ALA A 1 128 ? 3.084 -2.895 -19.731 1.00 93.50 128 ALA A CA 1
ATOM 902 C C . ALA A 1 128 ? 4.468 -3.402 -20.174 1.00 93.50 128 ALA A C 1
ATOM 904 O O . ALA A 1 128 ? 5.097 -2.836 -21.058 1.00 93.50 128 ALA A O 1
ATOM 905 N N . ALA A 1 129 ? 4.919 -4.544 -19.646 1.00 92.62 129 ALA A N 1
ATOM 906 C CA . ALA A 1 129 ? 6.189 -5.144 -20.051 1.00 92.62 129 ALA A CA 1
ATOM 907 C C . ALA A 1 129 ? 6.221 -5.520 -21.543 1.00 92.62 129 ALA A C 1
ATOM 909 O O . ALA A 1 129 ? 7.258 -5.374 -22.185 1.00 92.62 129 ALA A O 1
ATOM 910 N N . PHE A 1 130 ? 5.101 -5.985 -22.103 1.00 94.38 130 PHE A N 1
ATOM 911 C CA . PHE A 1 130 ? 4.989 -6.278 -23.532 1.00 94.38 130 PHE A CA 1
ATOM 912 C C . PHE A 1 130 ? 5.058 -5.004 -24.384 1.00 94.38 130 PHE A C 1
ATOM 914 O O . PHE A 1 130 ? 5.775 -4.970 -25.381 1.00 94.38 130 PHE A O 1
ATOM 921 N N . ILE A 1 131 ? 4.372 -3.934 -23.972 1.00 93.06 131 ILE A N 1
ATOM 922 C CA . ILE A 1 131 ? 4.403 -2.634 -24.661 1.00 93.06 131 ILE A CA 1
ATOM 923 C C . ILE A 1 131 ? 5.809 -2.023 -24.605 1.00 93.06 131 ILE A C 1
ATOM 925 O O . ILE A 1 131 ? 6.301 -1.520 -25.617 1.00 93.06 131 ILE A O 1
ATOM 929 N N . ALA A 1 132 ? 6.498 -2.132 -23.469 1.00 92.44 132 ALA A N 1
ATOM 930 C CA . ALA A 1 132 ? 7.855 -1.624 -23.285 1.00 92.44 132 ALA A CA 1
ATOM 931 C C . ALA A 1 132 ? 8.892 -2.236 -24.254 1.00 92.44 132 ALA A C 1
ATOM 933 O O . ALA A 1 132 ? 9.915 -1.606 -24.526 1.00 92.44 132 ALA A O 1
ATOM 934 N N . GLN A 1 133 ? 8.631 -3.410 -24.848 1.00 92.75 133 GLN A N 1
ATOM 935 C CA . GLN A 1 133 ? 9.510 -4.016 -25.865 1.00 92.75 133 GLN A CA 1
ATOM 936 C C . GLN A 1 133 ? 9.597 -3.193 -27.162 1.00 92.75 133 GLN A C 1
ATOM 938 O O . GLN A 1 133 ? 10.540 -3.358 -27.932 1.00 92.75 133 GLN A O 1
ATOM 943 N N . LEU A 1 134 ? 8.665 -2.261 -27.387 1.00 91.06 134 LEU A N 1
ATOM 944 C CA . LEU A 1 134 ? 8.682 -1.312 -28.508 1.00 91.06 134 LEU A CA 1
ATOM 945 C C . LEU A 1 134 ? 9.720 -0.181 -28.325 1.00 91.06 134 LEU A C 1
ATOM 947 O O . LEU A 1 134 ? 9.767 0.761 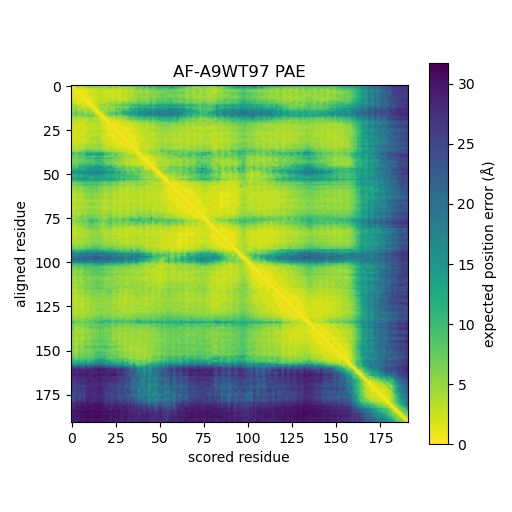-29.119 1.00 91.06 134 LEU A O 1
ATOM 951 N N . GLY A 1 135 ? 10.538 -0.238 -27.269 1.00 90.62 135 GLY A N 1
ATOM 952 C CA . GLY A 1 135 ? 11.562 0.755 -26.958 1.00 90.62 135 GLY A CA 1
ATOM 953 C C . GLY A 1 135 ? 10.965 2.051 -26.408 1.00 90.62 135 GLY A C 1
ATOM 954 O O . GLY A 1 135 ? 9.979 2.043 -25.672 1.00 90.62 135 GLY A O 1
ATOM 955 N N . LEU A 1 136 ? 11.555 3.194 -26.768 1.00 92.19 136 LEU A N 1
ATOM 956 C CA . LEU A 1 136 ? 11.169 4.501 -26.218 1.00 92.19 136 LEU A CA 1
ATOM 957 C C . LEU A 1 136 ? 9.698 4.860 -26.496 1.00 92.19 136 LEU A C 1
ATOM 959 O O . LEU A 1 136 ? 9.040 5.462 -25.651 1.00 92.19 136 LEU A O 1
ATOM 963 N N . VAL A 1 137 ? 9.160 4.442 -27.646 1.00 92.94 137 VAL A N 1
ATOM 964 C CA . VAL A 1 137 ? 7.742 4.642 -27.989 1.00 92.94 137 VAL A CA 1
ATOM 965 C C . VAL A 1 137 ? 6.835 3.851 -27.044 1.00 92.94 137 VAL A C 1
ATOM 967 O O . VAL A 1 137 ? 5.840 4.394 -26.570 1.00 92.94 137 VAL A O 1
ATOM 970 N N . GLY A 1 138 ? 7.206 2.609 -26.716 1.00 91.81 138 GLY A N 1
ATOM 971 C CA . GLY A 1 138 ? 6.488 1.778 -25.748 1.00 91.81 138 GLY A CA 1
ATOM 972 C C . GLY A 1 138 ? 6.405 2.434 -24.371 1.00 91.81 138 GLY A C 1
ATOM 973 O O . GLY A 1 138 ? 5.321 2.558 -23.809 1.00 91.81 138 GLY A O 1
ATOM 974 N N . LEU A 1 139 ? 7.524 2.975 -23.881 1.00 91.44 139 LEU A N 1
ATOM 975 C CA . LEU A 1 139 ? 7.566 3.684 -22.596 1.00 91.44 139 LEU A CA 1
ATOM 976 C C . LEU A 1 139 ? 6.671 4.930 -22.566 1.00 91.44 139 LEU A C 1
ATOM 978 O O . LEU A 1 139 ? 6.008 5.191 -21.562 1.00 91.44 139 LEU A O 1
ATOM 982 N N . ILE A 1 140 ? 6.629 5.703 -23.657 1.00 94.50 140 ILE A N 1
ATOM 983 C CA . ILE A 1 140 ? 5.728 6.861 -23.758 1.00 94.50 140 ILE A CA 1
ATOM 984 C C . ILE A 1 140 ? 4.270 6.399 -23.733 1.00 94.50 140 ILE A C 1
ATOM 986 O O . ILE A 1 140 ? 3.454 7.006 -23.040 1.00 94.50 140 ILE A O 1
ATOM 990 N N . ILE A 1 141 ? 3.942 5.324 -24.455 1.00 93.69 141 ILE A N 1
ATOM 991 C CA . ILE A 1 141 ? 2.593 4.749 -24.460 1.00 93.69 141 ILE A CA 1
ATOM 992 C C . ILE A 1 141 ? 2.195 4.324 -23.044 1.00 93.69 141 ILE A C 1
ATOM 994 O O . ILE A 1 141 ? 1.132 4.734 -22.580 1.00 93.69 141 ILE A O 1
ATOM 998 N N . ASP A 1 142 ? 3.046 3.588 -22.329 1.00 92.62 142 ASP A N 1
ATOM 999 C CA . ASP A 1 142 ? 2.773 3.161 -20.951 1.00 92.62 142 ASP A CA 1
ATOM 1000 C C . ASP A 1 142 ? 2.587 4.346 -20.001 1.00 92.62 142 ASP A C 1
ATOM 1002 O O . ASP A 1 142 ? 1.658 4.357 -19.191 1.00 92.62 142 ASP A O 1
ATOM 1006 N N . ALA A 1 143 ? 3.422 5.381 -20.122 1.00 92.75 143 ALA A N 1
ATOM 1007 C CA . ALA A 1 143 ? 3.292 6.590 -19.318 1.00 92.75 143 ALA A CA 1
ATOM 1008 C C . ALA A 1 143 ? 1.955 7.301 -19.581 1.00 92.75 143 ALA A C 1
ATOM 1010 O O . ALA A 1 143 ? 1.253 7.679 -18.640 1.00 92.75 143 ALA A O 1
ATOM 1011 N N . VAL A 1 144 ? 1.565 7.447 -20.850 1.00 95.12 144 VAL A N 1
ATOM 1012 C CA . VAL A 1 144 ? 0.298 8.083 -21.239 1.00 95.12 144 VAL A CA 1
ATOM 1013 C C . VAL A 1 144 ? -0.897 7.251 -20.778 1.00 95.12 144 VAL A C 1
ATOM 1015 O O . VAL A 1 144 ? -1.821 7.805 -20.182 1.00 95.12 144 VAL A O 1
ATOM 1018 N N . LEU A 1 145 ? -0.881 5.934 -20.995 1.00 94.50 145 LEU A N 1
ATOM 1019 C CA . LEU A 1 145 ? -1.944 5.026 -20.556 1.00 94.50 145 LEU A CA 1
ATOM 1020 C C . LEU A 1 145 ? -2.069 5.002 -19.031 1.00 94.50 145 LEU A C 1
ATOM 1022 O O . LEU A 1 145 ? -3.183 5.048 -18.509 1.00 94.50 145 LEU A O 1
ATOM 1026 N N . GLY A 1 146 ? -0.946 4.993 -18.311 1.00 91.88 146 GLY A N 1
ATOM 1027 C CA . GLY A 1 146 ? -0.912 5.063 -16.854 1.00 91.88 146 GLY A CA 1
ATOM 1028 C C . GLY A 1 146 ? -1.525 6.360 -16.327 1.00 91.88 146 GLY A C 1
ATOM 1029 O O . GLY A 1 146 ? -2.423 6.324 -15.484 1.00 91.88 146 GLY A O 1
ATOM 1030 N N . VAL A 1 147 ? -1.107 7.512 -16.864 1.00 92.44 147 VAL A N 1
ATOM 1031 C CA . VAL A 1 147 ? -1.658 8.826 -16.486 1.00 92.44 147 VAL A CA 1
ATOM 1032 C C . VAL A 1 147 ? -3.144 8.921 -16.828 1.00 92.44 147 VAL A C 1
ATOM 1034 O O . VAL A 1 147 ? -3.937 9.356 -15.990 1.00 92.44 147 VAL A O 1
ATOM 1037 N N . ALA A 1 148 ? -3.548 8.474 -18.018 1.00 93.50 148 ALA A N 1
ATOM 1038 C CA . ALA A 1 148 ? -4.947 8.452 -18.433 1.00 93.50 148 ALA A CA 1
ATOM 1039 C C . ALA A 1 148 ? -5.792 7.541 -17.531 1.00 93.50 148 ALA A C 1
ATOM 1041 O O . ALA A 1 148 ? -6.887 7.929 -17.125 1.00 93.50 148 ALA A O 1
ATOM 1042 N N . GLY A 1 149 ? -5.273 6.369 -17.157 1.00 92.31 149 GLY A N 1
ATOM 1043 C CA . GLY A 1 149 ? -5.918 5.441 -16.229 1.00 92.31 149 GLY A CA 1
ATOM 1044 C C . GLY A 1 149 ? -6.111 6.051 -14.841 1.00 92.31 149 GLY A C 1
ATOM 1045 O O . GLY A 1 149 ? -7.222 6.033 -14.308 1.00 92.31 149 GLY A O 1
ATOM 1046 N N . VAL A 1 150 ? -5.068 6.666 -14.274 1.00 88.00 150 VAL A N 1
ATOM 1047 C CA . VAL A 1 150 ? -5.150 7.374 -12.984 1.00 88.00 150 VAL A CA 1
ATOM 1048 C C . VAL A 1 150 ? -6.159 8.521 -13.053 1.00 88.00 150 VAL A C 1
ATOM 1050 O O . VAL A 1 150 ? -7.010 8.643 -12.168 1.00 88.00 150 VAL A O 1
ATOM 1053 N N . ALA A 1 151 ? -6.121 9.332 -14.112 1.00 89.12 151 ALA A N 1
ATOM 1054 C CA . ALA A 1 151 ? -7.065 10.426 -14.314 1.00 89.12 151 ALA A CA 1
ATOM 1055 C C . ALA A 1 151 ? -8.508 9.916 -14.445 1.00 89.12 151 ALA A C 1
ATOM 1057 O O . ALA A 1 151 ? -9.409 10.456 -13.803 1.00 89.12 151 ALA A O 1
ATOM 1058 N N . ALA A 1 152 ? -8.737 8.843 -15.205 1.00 90.38 152 ALA A N 1
ATOM 1059 C CA . ALA A 1 152 ? -10.050 8.224 -15.360 1.00 90.38 152 ALA A CA 1
ATOM 1060 C C . ALA A 1 152 ? -10.592 7.704 -14.022 1.00 90.38 152 ALA A C 1
ATOM 1062 O O . ALA A 1 152 ? -11.733 8.007 -13.668 1.00 90.38 152 ALA A O 1
ATOM 1063 N N . ILE A 1 153 ? -9.768 6.997 -13.239 1.00 87.31 153 ILE A N 1
ATOM 1064 C CA . ILE A 1 153 ? -10.130 6.522 -11.894 1.00 87.31 153 ILE A CA 1
ATOM 1065 C C . ILE A 1 153 ? -10.465 7.705 -10.986 1.00 87.31 153 ILE A C 1
ATOM 1067 O O . ILE A 1 153 ? -11.474 7.679 -10.280 1.00 87.31 153 ILE A O 1
ATOM 1071 N N . PHE A 1 154 ? -9.657 8.762 -11.012 1.00 83.12 154 PHE A N 1
ATOM 1072 C CA . PHE A 1 154 ? -9.868 9.941 -10.180 1.00 83.12 154 PHE A CA 1
ATOM 1073 C C . PHE A 1 154 ? -11.156 10.692 -10.550 1.00 83.12 154 PHE A C 1
ATOM 1075 O O . PHE A 1 154 ? -11.944 11.053 -9.673 1.00 83.12 154 PHE A O 1
ATOM 1082 N N . LEU A 1 155 ? -11.431 10.871 -11.842 1.00 86.44 155 LEU A N 1
ATOM 1083 C CA . LEU A 1 155 ? -12.661 11.495 -12.333 1.00 86.44 155 LEU A CA 1
ATOM 1084 C C . LEU A 1 155 ? -13.895 10.637 -12.029 1.00 86.44 155 LEU A C 1
ATOM 1086 O O . LEU A 1 155 ? -14.913 11.165 -11.580 1.00 86.44 155 LEU A O 1
ATOM 1090 N N . TYR A 1 156 ? -13.804 9.318 -12.203 1.00 85.38 156 TYR A N 1
ATOM 1091 C CA . TYR A 1 156 ? -14.870 8.385 -11.836 1.00 85.38 156 TYR A CA 1
ATOM 1092 C C . TYR A 1 156 ? -15.141 8.415 -10.327 1.00 85.38 156 TYR A C 1
ATOM 1094 O O . TYR A 1 156 ? -16.284 8.508 -9.882 1.00 85.38 156 TYR A O 1
ATOM 1102 N N . SER A 1 157 ? -14.077 8.454 -9.527 1.00 77.69 157 SER A N 1
ATOM 1103 C CA . SER A 1 157 ? -14.125 8.575 -8.072 1.00 77.69 157 SER A CA 1
ATOM 1104 C C . SER A 1 157 ? -14.799 9.872 -7.609 1.00 77.69 157 SER A C 1
ATOM 1106 O O . SER A 1 157 ? -15.478 9.869 -6.580 1.00 77.69 157 SER A O 1
ATOM 1108 N N . ARG A 1 158 ? -14.688 10.974 -8.362 1.00 75.19 158 ARG A N 1
ATOM 1109 C CA . ARG A 1 158 ? -15.412 12.230 -8.083 1.00 75.19 158 ARG A CA 1
ATOM 1110 C C . ARG A 1 158 ? -16.914 12.152 -8.377 1.00 75.19 158 ARG A C 1
ATOM 1112 O O . ARG A 1 158 ? -17.673 12.899 -7.770 1.00 75.19 158 ARG A O 1
ATOM 1119 N N . ARG A 1 159 ? -17.360 11.250 -9.260 1.00 70.56 159 ARG A N 1
ATOM 1120 C CA . ARG A 1 159 ? -18.790 11.076 -9.596 1.00 70.56 159 ARG A CA 1
ATOM 1121 C C . ARG A 1 159 ? -19.576 10.314 -8.532 1.00 70.56 159 ARG A C 1
ATOM 1123 O O . ARG A 1 159 ? -20.795 10.458 -8.460 1.00 70.56 159 ARG A O 1
ATOM 1130 N N . SER A 1 160 ? -18.902 9.547 -7.678 1.00 59.03 160 SER A N 1
ATOM 1131 C CA . SER A 1 160 ? -19.534 8.935 -6.511 1.00 59.03 160 SER A CA 1
ATOM 1132 C C . SER A 1 160 ? -19.847 10.019 -5.475 1.00 59.03 160 SER A C 1
ATOM 1134 O O . SER A 1 160 ? -18.993 10.359 -4.654 1.00 59.03 160 SER A O 1
ATOM 1136 N N . LYS A 1 161 ? -21.069 10.570 -5.521 1.00 49.50 161 LYS A N 1
ATOM 1137 C CA . LYS A 1 161 ? -21.605 11.483 -4.499 1.00 49.50 161 LYS A CA 1
ATOM 1138 C C . LYS A 1 161 ? -21.399 10.862 -3.112 1.00 49.50 161 LYS A C 1
ATOM 1140 O O . LYS A 1 161 ? -21.814 9.732 -2.862 1.00 49.50 161 LYS A O 1
ATOM 1145 N N . GLY A 1 162 ? -20.699 11.580 -2.238 1.00 49.91 162 GLY A N 1
ATOM 1146 C CA . GLY A 1 162 ? -20.479 11.158 -0.860 1.00 49.91 162 GLY A CA 1
ATOM 1147 C C . GLY A 1 162 ? -21.790 11.182 -0.080 1.00 49.91 162 GLY A C 1
ATOM 1148 O O . GLY A 1 162 ? -22.490 12.187 -0.090 1.00 49.91 162 GLY A O 1
ATOM 1149 N N . HIS A 1 163 ? -22.095 10.067 0.583 1.00 46.38 163 HIS A N 1
ATOM 1150 C CA . HIS A 1 163 ? -23.069 9.998 1.669 1.00 46.38 163 HIS A CA 1
ATOM 1151 C C . HIS A 1 163 ? -22.611 10.908 2.824 1.00 46.38 163 HIS A C 1
ATOM 1153 O O . HIS A 1 163 ? -21.413 10.968 3.121 1.00 46.38 163 HIS A O 1
ATOM 1159 N N . ASP A 1 164 ? -23.585 11.569 3.442 1.00 46.66 164 ASP A N 1
ATOM 1160 C CA . ASP A 1 164 ? -23.501 12.745 4.312 1.00 46.66 164 ASP A CA 1
ATOM 1161 C C . ASP A 1 164 ? -22.411 12.821 5.401 1.00 46.66 164 ASP A C 1
ATOM 1163 O O . ASP A 1 164 ? -21.872 11.843 5.935 1.00 46.66 164 ASP A O 1
ATOM 1167 N N . ILE A 1 165 ? -22.129 14.082 5.724 1.00 53.41 165 ILE A N 1
ATOM 1168 C CA . ILE A 1 165 ? -21.115 14.639 6.620 1.00 53.41 165 ILE A CA 1
ATOM 1169 C C . ILE A 1 165 ? -21.564 14.488 8.087 1.00 53.41 165 ILE A C 1
ATOM 1171 O O . ILE A 1 165 ? -22.052 15.432 8.692 1.00 53.41 165 ILE A O 1
ATOM 1175 N N . SER A 1 166 ? -21.410 13.303 8.684 1.00 50.19 166 SER A N 1
ATOM 1176 C CA . SER A 1 166 ? -21.689 13.096 10.123 1.00 50.19 166 SER A CA 1
ATOM 1177 C C . SER A 1 166 ? -20.429 12.979 10.989 1.00 50.19 166 SER A C 1
ATOM 1179 O O . SER A 1 166 ? -20.383 13.521 12.086 1.00 50.19 166 SER A O 1
ATOM 1181 N N . GLY A 1 167 ? -19.361 12.353 10.480 1.00 50.09 167 GLY A N 1
ATOM 1182 C CA . GLY A 1 167 ? -18.146 12.095 11.272 1.00 50.09 167 GLY A CA 1
ATOM 1183 C C . GLY A 1 167 ? -17.272 13.326 11.550 1.00 50.09 167 GLY A C 1
ATOM 1184 O O . GLY A 1 167 ? -16.625 13.387 12.587 1.00 50.09 167 GLY A O 1
ATOM 1185 N N . VAL A 1 168 ? -17.260 14.322 10.655 1.00 55.00 168 VAL A N 1
ATOM 1186 C CA . VAL A 1 168 ? -16.529 15.586 10.893 1.00 55.00 168 VAL A CA 1
ATOM 1187 C C . VAL A 1 168 ? -17.244 16.402 11.966 1.00 55.00 168 VAL A C 1
ATOM 1189 O O . VAL A 1 168 ? -16.597 16.885 12.885 1.00 55.00 168 VAL A O 1
ATOM 1192 N N . ALA A 1 169 ? -18.578 16.446 11.911 1.00 55.47 169 ALA A N 1
ATOM 1193 C CA . ALA A 1 169 ? -19.395 17.086 12.933 1.00 55.47 169 ALA A CA 1
ATOM 1194 C C . ALA A 1 169 ? -19.240 16.407 14.307 1.00 55.47 169 ALA A C 1
ATOM 1196 O O . ALA A 1 169 ? -19.195 17.099 15.315 1.00 55.47 169 ALA A O 1
ATOM 1197 N N . GLU A 1 170 ? -19.099 15.078 14.363 1.00 58.56 170 GLU A N 1
ATOM 1198 C CA . GLU A 1 170 ? -18.858 14.341 15.614 1.00 58.56 170 GLU A CA 1
ATOM 1199 C C . GLU A 1 170 ? -17.474 14.617 16.218 1.00 58.56 170 GLU A C 1
ATOM 1201 O O . GLU A 1 170 ? -17.360 14.832 17.424 1.00 58.56 170 GLU A O 1
ATOM 1206 N N . VAL A 1 171 ? -16.420 14.644 15.393 1.00 60.53 171 VAL A N 1
ATOM 1207 C CA . VAL A 1 171 ? -15.051 14.947 15.850 1.00 60.53 171 VAL A CA 1
ATOM 1208 C C . VAL A 1 171 ? -14.929 16.412 16.272 1.00 60.53 171 VAL A C 1
ATOM 1210 O O . VAL A 1 171 ? -14.298 16.707 17.286 1.00 60.53 171 VAL A O 1
ATOM 1213 N N . GLU A 1 172 ? -15.571 17.324 15.543 1.00 63.03 172 GLU A N 1
ATOM 1214 C CA . GLU A 1 172 ? -15.607 18.750 15.869 1.00 63.03 172 GLU A CA 1
ATOM 1215 C C . GLU A 1 172 ? -16.441 19.017 17.132 1.00 63.03 172 GLU A C 1
ATOM 1217 O O . GLU A 1 172 ? -15.993 19.740 18.021 1.00 63.03 172 GLU A O 1
ATOM 1222 N N .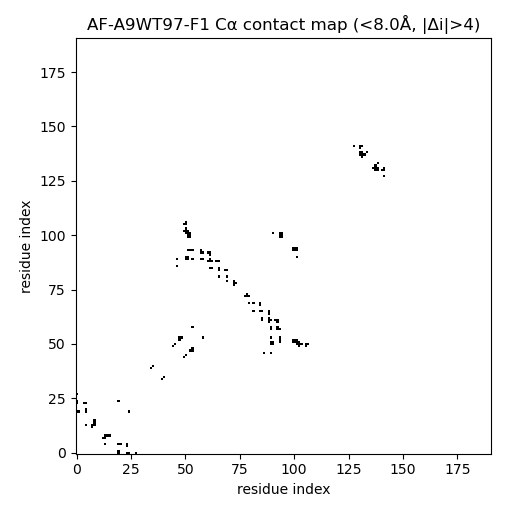 ALA A 1 173 ? -17.572 18.324 17.305 1.00 65.94 173 ALA A N 1
ATOM 1223 C CA . ALA A 1 173 ? -18.356 18.362 18.539 1.00 65.94 173 ALA A CA 1
ATOM 1224 C C . ALA A 1 173 ? -17.587 17.787 19.740 1.00 65.94 173 ALA A C 1
ATOM 1226 O O . ALA A 1 173 ? -17.610 18.371 20.824 1.00 65.94 173 ALA A O 1
ATOM 1227 N N . ALA A 1 174 ? -16.865 16.675 19.570 1.00 63.50 174 ALA A N 1
ATOM 1228 C CA . ALA A 1 174 ? -16.026 16.105 20.623 1.00 63.50 174 ALA A CA 1
ATOM 1229 C C . ALA A 1 174 ? -14.869 17.048 21.003 1.00 63.50 174 ALA A C 1
ATOM 1231 O O . ALA A 1 174 ? -14.592 17.237 22.191 1.00 63.50 174 ALA A O 1
ATOM 1232 N N . ALA A 1 175 ? -14.232 17.690 20.019 1.00 67.00 175 ALA A N 1
ATOM 1233 C CA . ALA A 1 175 ? -13.192 18.693 20.247 1.00 67.00 175 ALA A CA 1
ATOM 1234 C C . ALA A 1 175 ? -13.729 19.924 21.000 1.00 67.00 175 ALA A C 1
ATOM 1236 O O . ALA A 1 175 ? -13.073 20.432 21.916 1.00 67.00 175 ALA A O 1
ATOM 1237 N N . ASP A 1 176 ? -14.945 20.368 20.679 1.00 69.62 176 ASP A N 1
ATOM 1238 C CA . ASP A 1 176 ? -15.615 21.471 21.370 1.00 69.62 176 ASP A CA 1
ATOM 1239 C C . ASP A 1 176 ? -16.017 21.124 22.808 1.00 69.62 176 ASP A C 1
ATOM 1241 O O . ASP A 1 176 ? -15.885 21.963 23.706 1.00 69.62 176 ASP A O 1
ATOM 1245 N N . ILE A 1 177 ? -16.450 19.887 23.070 1.00 68.69 177 ILE A N 1
ATOM 1246 C CA . ILE A 1 177 ? -16.741 19.407 24.430 1.00 68.69 177 ILE A CA 1
ATOM 1247 C C . ILE A 1 177 ? -15.472 19.440 25.292 1.00 68.69 177 ILE A C 1
ATOM 1249 O O . ILE A 1 177 ? -15.510 19.945 26.416 1.00 68.69 177 ILE A O 1
ATOM 1253 N N . VAL A 1 178 ? -14.332 18.989 24.760 1.00 70.38 178 VAL A N 1
ATOM 1254 C CA . VAL A 1 178 ? -13.038 19.043 25.464 1.00 70.38 178 VAL A CA 1
ATOM 1255 C C . VAL A 1 178 ? -12.605 20.491 25.725 1.00 70.38 178 VAL A C 1
ATOM 1257 O O . VAL A 1 178 ? -12.203 20.822 26.843 1.00 70.38 178 VAL A O 1
ATOM 1260 N N . LYS A 1 179 ? -12.764 21.393 24.745 1.00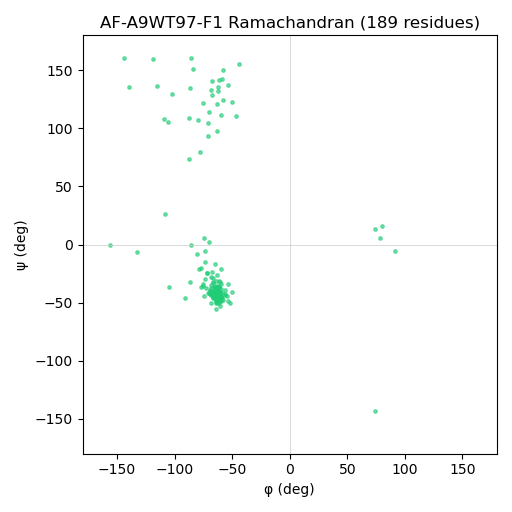 68.56 179 LYS A N 1
ATOM 1261 C CA . LYS A 1 179 ? -12.502 22.835 24.923 1.00 68.56 179 LYS A CA 1
ATOM 1262 C C . LYS A 1 179 ? -13.361 23.466 26.020 1.00 68.56 179 LYS A C 1
ATOM 1264 O O . LYS A 1 179 ? -12.877 24.328 26.753 1.00 68.56 179 LYS A O 1
ATOM 1269 N N . ARG A 1 180 ? -14.630 23.066 26.140 1.00 64.69 180 ARG A N 1
ATOM 1270 C CA . ARG A 1 180 ? -15.550 23.582 27.169 1.00 64.69 180 ARG A CA 1
ATOM 1271 C C . ARG A 1 180 ? -15.257 23.001 28.552 1.00 64.69 180 ARG A C 1
ATOM 1273 O O . ARG A 1 180 ? -15.332 23.739 29.531 1.00 64.69 180 ARG A O 1
ATOM 1280 N N . ALA A 1 181 ? -14.856 21.734 28.641 1.00 63.00 181 ALA A N 1
ATOM 1281 C CA . ALA A 1 181 ? -14.492 21.090 29.905 1.00 63.00 181 ALA A CA 1
ATOM 1282 C C . ALA A 1 181 ? -13.259 21.732 30.575 1.00 63.00 181 ALA A C 1
ATOM 1284 O O . ALA A 1 181 ? -13.204 21.818 31.798 1.00 63.00 181 ALA A O 1
ATOM 1285 N N . GLY A 1 182 ? -12.318 22.275 29.792 1.00 56.38 182 GLY A N 1
ATOM 1286 C CA . GLY A 1 182 ? -11.166 23.036 30.304 1.00 56.38 182 GLY A CA 1
ATOM 1287 C C . GLY A 1 182 ? -11.486 24.447 30.826 1.00 56.38 182 GLY A C 1
ATOM 1288 O O . GLY A 1 182 ? -10.607 25.110 31.370 1.00 56.38 182 GLY A O 1
ATOM 1289 N N . ARG A 1 183 ? -12.730 24.925 30.673 1.00 58.50 183 ARG A N 1
ATOM 1290 C CA . ARG A 1 183 ? -13.195 26.268 31.070 1.00 58.50 183 ARG A CA 1
ATOM 1291 C C . ARG A 1 183 ? -14.124 26.254 32.291 1.00 58.50 183 ARG A C 1
ATOM 1293 O O . ARG A 1 183 ? -14.936 27.165 32.438 1.00 58.50 183 ARG A O 1
ATOM 1300 N N . GLN A 1 184 ? -14.036 25.260 33.180 1.00 55.09 184 GLN A N 1
ATOM 1301 C CA . GLN A 1 184 ? -14.767 25.352 34.449 1.00 55.09 184 GLN A CA 1
ATOM 1302 C C . GLN A 1 184 ? -14.245 26.554 35.266 1.00 55.09 184 GLN A C 1
ATOM 1304 O O . GLN A 1 184 ? -13.049 26.614 35.567 1.00 55.09 184 GLN A O 1
ATOM 1309 N N . PRO A 1 185 ? -15.097 27.538 35.615 1.00 50.31 185 PRO A N 1
ATOM 1310 C CA . PRO A 1 185 ? -14.675 28.661 36.432 1.00 50.31 185 PRO A CA 1
ATOM 1311 C C . PRO A 1 185 ? -14.370 28.165 37.847 1.00 50.31 185 PRO A C 1
ATOM 1313 O O . PRO A 1 185 ? -15.164 27.431 38.433 1.00 50.31 185 PRO A O 1
ATOM 1316 N N . LYS A 1 186 ? -13.223 28.587 38.400 1.00 54.69 186 LYS A N 1
ATOM 1317 C CA . LYS A 1 186 ? -12.877 28.412 39.818 1.00 54.69 186 LYS A CA 1
ATOM 1318 C C . LYS A 1 186 ? -14.082 28.820 40.669 1.00 54.69 186 LYS A C 1
ATOM 1320 O O . LYS A 1 186 ? -14.416 30.003 40.725 1.00 54.69 186 LYS A O 1
ATOM 1325 N N . ILE A 1 187 ? -14.720 27.847 41.317 1.00 56.97 187 ILE A N 1
ATOM 1326 C CA . ILE A 1 187 ? -15.791 28.092 42.282 1.00 56.97 187 ILE A CA 1
ATOM 1327 C C . ILE A 1 187 ? -15.183 28.947 43.394 1.00 56.97 187 ILE A C 1
ATOM 1329 O O . ILE A 1 187 ? -14.279 28.522 44.116 1.00 56.97 187 ILE A O 1
ATOM 1333 N N . ARG A 1 188 ? -15.621 30.205 43.463 1.00 54.12 188 ARG A N 1
ATOM 1334 C CA . ARG A 1 188 ? -15.184 31.178 44.459 1.00 54.12 188 ARG A CA 1
ATOM 1335 C C . ARG A 1 188 ? -15.779 30.741 45.797 1.00 54.12 188 ARG A C 1
ATOM 1337 O O . ARG A 1 188 ? -16.975 30.882 46.013 1.00 54.12 188 ARG A O 1
ATOM 1344 N N . SER A 1 189 ? -14.943 30.175 46.664 1.00 51.75 189 SER A N 1
ATOM 1345 C CA . SER A 1 189 ? -15.284 29.876 48.056 1.00 51.75 189 SER A CA 1
ATOM 1346 C C . SER A 1 189 ? -15.565 31.186 48.792 1.00 51.75 189 SER A C 1
ATOM 1348 O O . SER A 1 189 ? -14.634 31.867 49.216 1.00 51.75 189 SER A O 1
ATOM 1350 N N . THR A 1 190 ? -16.835 31.554 48.928 1.00 47.59 190 THR A N 1
ATOM 1351 C CA . THR A 1 190 ? -17.285 32.570 49.884 1.00 47.59 190 THR A CA 1
ATOM 1352 C C . THR A 1 190 ? -17.380 31.921 51.263 1.00 47.59 190 THR A C 1
ATOM 1354 O O . THR A 1 190 ? -18.256 31.086 51.489 1.00 47.59 190 THR A O 1
ATOM 1357 N N . LYS A 1 191 ? -16.437 32.269 52.142 1.00 43.84 191 LYS A N 1
ATOM 1358 C CA . LYS A 1 191 ? -16.636 32.253 53.594 1.00 43.84 191 LYS A CA 1
ATOM 1359 C C . LYS A 1 191 ? -17.114 33.632 54.023 1.00 43.84 191 LYS A C 1
ATOM 1361 O O . LYS A 1 191 ? -16.694 34.601 53.348 1.00 43.84 191 LYS A O 1
#

Mean predicted aligned error: 10.59 Å

Sequence (191 aa):
MGVITLVLVSDGYQAAGNDPQFWVIASCALAIALGTYSGGWRIIKTFGTGLAEVKPAQGFAAETSTAAAILASSHLGFALSTTQVASGSVIGSGLGRPGAVVRWRLAGKIAVGWLFTLPAAAIVGAIAAFIAQLGLVGLIIDAVLGVAGVAAIFLYSRRSKGHDISGVAEVEAAADIVKRAGRQPKIRSTK

Secondary structure (DSSP, 8-state):
-HHHHHHHHHTTSS-TTSPPPHHHHHHHHHHHHHHHHHHTHHHHHIIIIISB---HHHHHHHHHHHHHHHHHHHHHT----HHHHHHHHHHHHHHTSTT--B-HHHHHHHHHHHHHHHHHHHHHHHHHHHHHTTTHHHHHHHHHHHHHHHHHHHHHHHHSPPP---HHHHHHHHHHHHHHHTT--------